Protein AF-A0A1F2EYS5-F1 (afdb_monomer)

Mean predicted aligned error: 16.27 Å

Nearest PDB structures (foldseek):
  3k1y-assembly1_A  TM=9.348E-01  e=1.277E-13  Corynebacterium diphtheriae
  4c76-assembly2_B  TM=8.132E-01  e=3.986E-09  Pseudomonas putida KT2440
  6dqo-assembly1_A-2  TM=7.665E-01  e=2.037E-07  Escherichia coli K-12
  4pty-assembly1_D  TM=7.659E-01  e=3.730E-07  Escherichia coli K-12
  3gfr-assembly2_B  TM=8.521E-01  e=3.501E-06  Bacillus subtilis

Secondary structure (DSSP, 8-state):
-----GGGGHHHHHHHHHTTTPPPHHHHHHHHHHHT-SSEEEEEEEETTE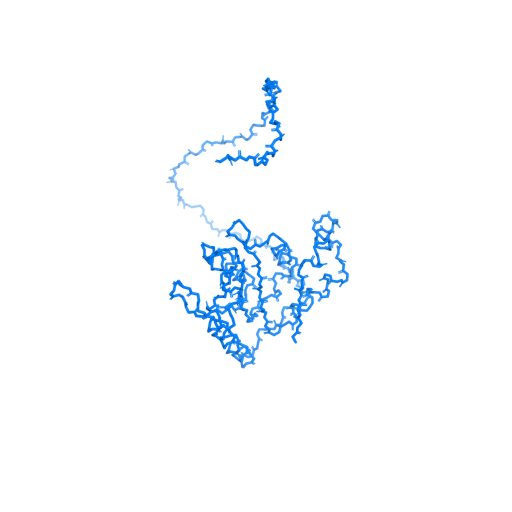E-HHHHHHHTTS-TTTTTT-EEEEEEEESSGGGTTHIIIIIHHHHHHTT-EE-S--EEEEGGGSS-SS---TTSS--HHHHHHHHHHHHHHHHHHHHHT-PPPP--TT---------------------------PPP------PPPP-PPP-----------------

Sequence (219 aa):
MTVIEVRDLARDLADAFTVGGLSSKSLDEARRTVAAADAVIAVSPVFKASYSGLFKMFVDSLDDDALRSVPTVLGATAGTARHSLAVDHAMRPLFSYMGAMVAPTGVFAATDDCGAATFTGGDGVAPLASRVSRAAGELADLMVAHRVGGGWPPARPGGRAPASRSRRARPSAICSRSTWSSGIQAPAITPGFVSPGAAAVPRRRRQAQPHAVRARTSP

Foldseek 3Di:
DDDDDLVVCQVQLVCCVPVPRDHDPSLVVVLVCLLPDLAEEQEAEDDPLAGDPSSVSSLVNHDLQSQALHQYAYEYEYQDCPSVCNRVPHVVVSSVSSNHPYFPQHQYYHVQLPPPPWQDDPPPDPRSVVSVVVSVVSSVVSSVVCVVVPHDPRPDPDDDDPPPPPPPDDDDDDDDDDDDDDDDDDDDDDPDDDDDDDDDDDDDDDDDDDDDDDDDDDD

pLDDT: mean 73.27, std 25.02, range [28.23, 97.81]

Structure (mmCIF, N/CA/C/O backbone):
data_AF-A0A1F2EYS5-F1
#
_entry.id   AF-A0A1F2EYS5-F1
#
loop_
_atom_site.group_PDB
_atom_site.id
_atom_site.type_symbol
_atom_site.label_atom_id
_atom_site.label_alt_id
_atom_site.label_comp_id
_atom_site.label_asym_id
_atom_site.label_entity_id
_atom_site.label_seq_id
_atom_site.pdbx_PDB_ins_code
_atom_site.Cartn_x
_atom_site.Cartn_y
_atom_site.Cartn_z
_atom_site.occupancy
_atom_site.B_iso_or_equiv
_atom_site.auth_seq_id
_atom_site.auth_comp_id
_atom_site.auth_asym_id
_atom_site.auth_atom_id
_atom_site.pdbx_PDB_model_num
ATOM 1 N N . MET A 1 1 ? -16.350 -1.578 -1.145 1.00 79.94 1 MET A N 1
ATOM 2 C CA . MET A 1 1 ? -14.928 -1.318 -1.445 1.00 79.94 1 MET A CA 1
ATOM 3 C C . MET A 1 1 ? -14.774 0.181 -1.588 1.00 79.94 1 MET A C 1
ATOM 5 O O . MET A 1 1 ? -15.477 0.757 -2.407 1.00 79.94 1 MET A O 1
ATOM 9 N N . THR A 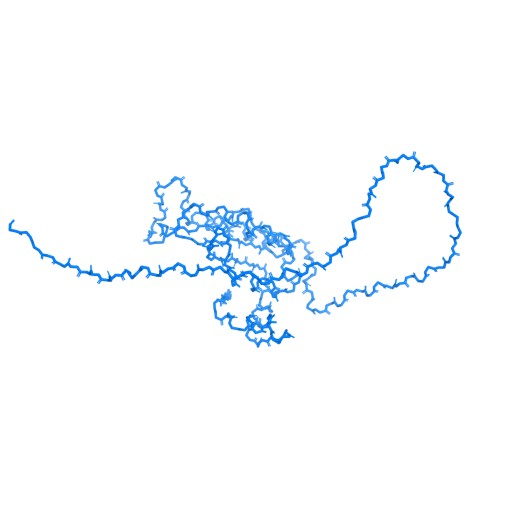1 2 ? -13.928 0.794 -0.766 1.00 94.06 2 THR A N 1
ATOM 10 C CA . THR A 1 2 ? -13.666 2.239 -0.796 1.00 94.06 2 THR A CA 1
ATOM 11 C C . THR A 1 2 ? -12.261 2.452 -1.336 1.00 94.06 2 THR A C 1
ATOM 13 O O . THR A 1 2 ? 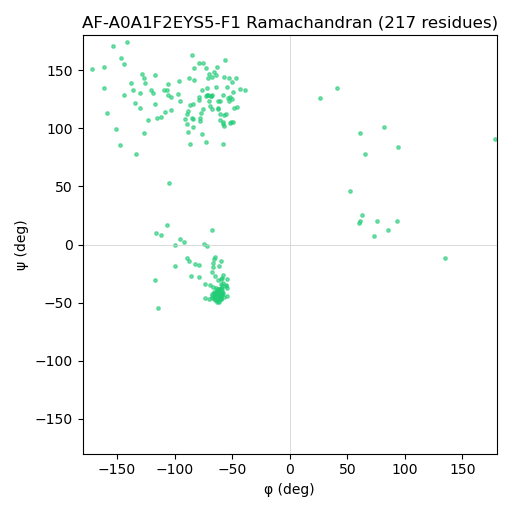-11.339 1.761 -0.908 1.00 94.06 2 THR A O 1
ATOM 16 N N . VAL A 1 3 ? -12.101 3.369 -2.288 1.00 96.06 3 VAL A N 1
ATOM 17 C CA . VAL A 1 3 ? -10.799 3.716 -2.871 1.00 96.06 3 VAL A CA 1
ATOM 18 C C . VAL A 1 3 ? -10.382 5.075 -2.328 1.00 96.06 3 VAL A C 1
ATOM 20 O O . VAL A 1 3 ? -11.164 6.022 -2.373 1.00 96.06 3 VAL A O 1
ATOM 23 N N . ILE A 1 4 ? -9.160 5.154 -1.803 1.00 96.62 4 ILE A N 1
ATOM 24 C CA . ILE A 1 4 ? -8.566 6.393 -1.300 1.00 96.62 4 ILE A CA 1
ATOM 25 C C . ILE A 1 4 ? -7.423 6.769 -2.235 1.00 96.62 4 ILE A C 1
ATOM 27 O O . ILE A 1 4 ? -6.376 6.121 -2.252 1.00 96.62 4 ILE A O 1
ATOM 31 N N . GLU A 1 5 ? -7.624 7.835 -3.002 1.00 96.56 5 GLU A N 1
ATOM 32 C CA . GLU A 1 5 ? -6.594 8.398 -3.866 1.00 96.56 5 GLU A CA 1
ATOM 33 C C . GLU A 1 5 ? -5.704 9.343 -3.058 1.00 96.56 5 GLU A C 1
ATOM 35 O O . GLU A 1 5 ? -6.047 10.495 -2.796 1.00 96.56 5 GLU A O 1
ATOM 40 N N . VAL A 1 6 ? -4.522 8.867 -2.661 1.00 96.12 6 VAL A N 1
ATOM 41 C CA . VAL A 1 6 ? -3.608 9.636 -1.794 1.00 96.12 6 VAL A CA 1
ATOM 42 C C . VAL A 1 6 ? -3.199 10.974 -2.427 1.00 96.12 6 VAL A C 1
ATOM 44 O O . VAL A 1 6 ? -2.954 11.954 -1.724 1.00 96.12 6 VAL A O 1
ATOM 47 N N . ARG A 1 7 ? -3.171 11.046 -3.764 1.00 95.44 7 ARG A N 1
ATOM 48 C CA . ARG A 1 7 ? -2.890 12.283 -4.511 1.00 95.44 7 ARG A CA 1
ATOM 49 C C . ARG A 1 7 ? -3.869 13.414 -4.176 1.00 95.44 7 ARG A C 1
ATOM 51 O O . ARG A 1 7 ? -3.454 14.569 -4.144 1.00 95.44 7 ARG A O 1
ATOM 58 N N . ASP A 1 8 ? -5.125 13.081 -3.888 1.00 96.31 8 ASP A N 1
ATOM 59 C CA . ASP A 1 8 ? -6.171 14.062 -3.603 1.00 96.31 8 ASP A CA 1
ATOM 60 C C . ASP A 1 8 ? -6.046 14.596 -2.161 1.00 96.31 8 ASP A C 1
ATOM 62 O O . ASP A 1 8 ? -6.527 15.683 -1.855 1.00 96.31 8 ASP A O 1
ATOM 66 N N . LEU A 1 9 ? -5.308 13.884 -1.297 1.00 95.88 9 LEU A N 1
ATOM 67 C CA . LEU A 1 9 ? -4.981 14.271 0.081 1.00 95.88 9 LEU A CA 1
ATOM 68 C C . LEU A 1 9 ? -3.615 14.967 0.209 1.00 95.88 9 LEU A C 1
ATOM 70 O O . LEU A 1 9 ? -3.165 15.241 1.319 1.00 95.88 9 LEU A O 1
ATOM 74 N N . ALA A 1 10 ? -2.914 15.245 -0.896 1.00 95.44 10 ALA A N 1
ATOM 75 C CA . ALA A 1 10 ? -1.519 15.695 -0.853 1.00 95.44 10 ALA A CA 1
ATOM 76 C C . ALA A 1 10 ? -1.310 16.990 -0.057 1.00 95.44 10 ALA A C 1
ATOM 78 O O . ALA A 1 10 ? -0.348 17.099 0.705 1.00 95.44 10 ALA A O 1
ATOM 79 N N . ARG A 1 11 ? -2.215 17.960 -0.224 1.00 93.31 11 ARG A N 1
ATOM 80 C CA . ARG A 1 11 ? -2.162 19.226 0.511 1.00 93.31 11 ARG A CA 1
ATOM 81 C C . ARG A 1 11 ? -2.482 19.028 1.988 1.00 93.31 11 ARG A C 1
ATOM 83 O O . ARG A 1 11 ? -1.718 19.484 2.825 1.00 93.31 11 ARG A O 1
ATOM 90 N N . ASP A 1 12 ? -3.548 18.292 2.280 1.00 93.75 12 ASP A N 1
ATOM 91 C CA . ASP A 1 12 ? -3.973 17.994 3.648 1.00 93.75 12 ASP A CA 1
ATOM 92 C C . ASP A 1 12 ? -2.871 17.289 4.446 1.00 93.75 12 ASP A C 1
ATOM 94 O O . ASP A 1 12 ? -2.617 17.618 5.601 1.00 93.75 12 ASP A O 1
ATOM 98 N N . LEU A 1 13 ? -2.174 16.343 3.812 1.00 94.69 13 LEU A N 1
ATOM 99 C CA . LEU A 1 13 ? -1.028 15.668 4.406 1.00 94.69 13 LEU A CA 1
ATOM 100 C C . LEU A 1 13 ? 0.134 16.640 4.639 1.00 94.69 13 LEU A C 1
ATOM 102 O O . LEU A 1 13 ? 0.715 16.644 5.719 1.00 94.69 13 LEU A O 1
ATOM 106 N N . ALA A 1 14 ? 0.468 17.487 3.661 1.00 93.50 14 ALA A N 1
ATOM 107 C CA . ALA A 1 14 ? 1.528 18.477 3.836 1.00 93.50 14 ALA A CA 1
ATOM 108 C C . ALA A 1 14 ? 1.223 19.427 5.007 1.00 93.50 14 ALA A C 1
ATOM 110 O O . ALA A 1 14 ? 2.101 19.683 5.834 1.00 93.50 14 ALA A O 1
ATOM 111 N N . ASP A 1 15 ? -0.023 19.888 5.117 1.00 91.56 15 ASP A N 1
ATOM 112 C CA . ASP A 1 15 ? -0.475 20.749 6.208 1.00 91.56 15 ASP A CA 1
ATOM 113 C C . ASP A 1 15 ? -0.396 20.010 7.557 1.00 91.56 15 ASP A C 1
ATOM 115 O O . ASP A 1 15 ? 0.155 20.551 8.518 1.00 91.56 15 ASP A O 1
ATOM 119 N N . ALA A 1 16 ? -0.813 18.739 7.619 1.00 91.75 16 ALA A N 1
ATOM 120 C CA . ALA A 1 16 ? -0.729 17.925 8.833 1.00 91.75 16 ALA A CA 1
ATOM 121 C C . ALA A 1 16 ? 0.711 17.776 9.367 1.00 91.75 16 ALA A C 1
ATOM 123 O O . ALA A 1 16 ? 0.921 17.816 10.578 1.00 91.75 16 ALA A O 1
ATOM 124 N N . PHE A 1 17 ? 1.718 17.655 8.494 1.00 90.50 17 PHE A N 1
ATOM 125 C CA . PHE A 1 17 ? 3.123 17.503 8.907 1.00 90.50 17 PHE A CA 1
ATOM 126 C C . PHE A 1 17 ? 3.874 18.824 9.134 1.00 90.50 17 PHE A C 1
ATOM 128 O O . PHE A 1 17 ? 4.956 18.809 9.721 1.00 90.50 17 PHE A O 1
ATOM 135 N N . THR A 1 18 ? 3.342 19.964 8.686 1.00 90.00 18 THR A N 1
ATOM 136 C CA . THR A 1 18 ? 4.054 21.258 8.742 1.00 90.00 18 THR A CA 1
ATOM 137 C C . THR A 1 18 ? 3.374 22.297 9.629 1.00 90.00 18 THR A C 1
ATOM 139 O O . THR A 1 18 ? 4.059 23.099 10.263 1.00 90.00 18 THR A O 1
ATOM 142 N N . VAL A 1 19 ? 2.045 22.266 9.742 1.00 82.88 19 VAL A N 1
ATOM 143 C CA . VAL A 1 19 ? 1.233 23.251 10.471 1.00 82.88 19 VAL A CA 1
ATOM 144 C C . VAL A 1 19 ? 0.758 22.660 11.803 1.00 82.88 19 VAL A C 1
ATOM 146 O O . VAL A 1 19 ? -0.429 22.619 12.118 1.00 82.88 19 VAL A O 1
ATOM 149 N N . GLY A 1 20 ? 1.704 22.148 12.595 1.00 72.12 20 GLY A N 1
ATOM 150 C CA . GLY A 1 20 ? 1.452 21.735 13.981 1.00 72.12 20 GLY A CA 1
ATOM 151 C C . GLY A 1 20 ? 0.441 20.596 14.171 1.00 72.12 20 GLY A C 1
ATOM 152 O O . GLY A 1 20 ? -0.162 20.517 15.239 1.00 72.12 20 GLY A O 1
ATOM 153 N N . GLY A 1 21 ? 0.239 19.724 13.176 1.00 68.75 21 GLY A N 1
ATOM 154 C CA . GLY A 1 21 ? -0.634 18.552 13.314 1.00 68.75 21 GLY A CA 1
ATOM 155 C C . GLY A 1 21 ? -2.118 18.800 13.043 1.00 68.75 21 GLY A C 1
ATOM 156 O O . GLY A 1 21 ? -2.936 17.939 13.366 1.00 68.75 21 GLY A O 1
ATOM 157 N N . LEU A 1 22 ? -2.498 19.949 12.473 1.00 75.50 22 LEU A N 1
ATOM 158 C CA . LEU A 1 22 ? -3.890 20.202 12.095 1.00 75.50 22 LEU A CA 1
ATOM 159 C C . LEU A 1 22 ? -4.301 19.270 10.948 1.00 75.50 22 LEU A C 1
ATOM 161 O O . LEU A 1 22 ? -3.751 19.337 9.853 1.00 75.50 22 LEU A O 1
ATOM 165 N N . SER A 1 23 ? -5.273 18.398 11.215 1.00 79.69 23 SER A N 1
ATOM 166 C CA . SER A 1 23 ? -5.806 17.458 10.229 1.00 79.69 23 SER A CA 1
ATOM 167 C C . SER A 1 23 ? -7.068 18.006 9.565 1.00 79.69 23 SER A C 1
ATOM 169 O O . SER A 1 23 ? -7.911 18.632 10.215 1.00 79.69 23 SER A O 1
ATOM 171 N N . SER A 1 24 ? -7.206 17.775 8.260 1.00 90.44 24 SER A N 1
ATOM 172 C CA . SER A 1 24 ? -8.437 18.070 7.531 1.00 90.44 24 SER A CA 1
ATOM 173 C C . SER A 1 24 ? -9.485 16.979 7.786 1.00 90.44 24 SER A C 1
ATOM 175 O O . SER A 1 24 ? -9.164 15.823 8.065 1.00 90.44 24 SER A O 1
ATOM 177 N N . LYS A 1 25 ? -10.771 17.314 7.609 1.00 93.38 25 LYS A N 1
ATOM 178 C CA . LYS A 1 25 ? -11.855 16.319 7.705 1.00 93.38 25 LYS A CA 1
ATOM 179 C C . LYS A 1 25 ? -11.693 15.177 6.694 1.00 93.38 25 LYS A C 1
ATOM 181 O O . LYS A 1 25 ? -12.041 14.044 7.006 1.00 93.38 25 LYS A O 1
ATOM 186 N N . SER A 1 26 ? -11.191 15.474 5.495 1.00 93.81 26 SER A N 1
ATOM 187 C CA . SER A 1 26 ? -10.915 14.492 4.437 1.00 93.81 26 SER A CA 1
ATOM 188 C C . SER A 1 26 ? -9.817 13.516 4.847 1.00 93.81 26 SER A C 1
ATOM 190 O O . SER A 1 26 ? -9.973 12.311 4.656 1.00 93.81 26 SER A O 1
ATOM 192 N N . LEU A 1 27 ? -8.737 14.012 5.456 1.00 94.50 27 LEU A N 1
ATOM 193 C CA . LEU A 1 27 ? -7.650 13.171 5.946 1.00 94.50 27 LEU A CA 1
ATOM 194 C C . LEU A 1 27 ? -8.098 12.295 7.123 1.00 94.50 27 LEU A C 1
ATOM 196 O O . LEU A 1 27 ? -7.810 11.099 7.142 1.00 94.50 27 LEU A O 1
ATOM 200 N N . ASP A 1 28 ? -8.856 12.852 8.066 1.00 94.50 28 ASP A N 1
ATOM 201 C CA . ASP A 1 28 ? -9.398 12.084 9.192 1.00 94.50 28 ASP A CA 1
ATOM 202 C C . ASP A 1 28 ? -10.385 11.002 8.738 1.00 94.50 28 ASP A C 1
ATOM 204 O O . ASP A 1 28 ? -10.394 9.896 9.281 1.00 94.50 28 ASP A O 1
ATOM 208 N N . GLU A 1 29 ? -11.200 11.274 7.718 1.00 95.44 29 GLU A N 1
ATOM 209 C CA . GLU A 1 29 ? -12.079 10.265 7.125 1.00 95.44 29 GLU A CA 1
ATOM 210 C C . GLU A 1 29 ? -11.291 9.141 6.451 1.00 95.44 29 GLU A C 1
ATOM 212 O O . GLU A 1 29 ? -11.600 7.964 6.647 1.00 95.44 29 GLU A O 1
ATOM 217 N N . ALA A 1 30 ? -10.233 9.484 5.714 1.00 96.06 30 ALA A N 1
ATOM 218 C CA . ALA A 1 30 ? -9.358 8.499 5.093 1.00 96.06 30 ALA A CA 1
ATOM 219 C C . ALA A 1 30 ? -8.680 7.603 6.144 1.00 96.06 30 ALA A C 1
ATOM 221 O O . ALA A 1 30 ? -8.708 6.379 6.017 1.00 96.06 30 ALA A O 1
ATOM 222 N N . ARG A 1 31 ? -8.144 8.188 7.224 1.00 95.06 31 ARG A N 1
ATOM 223 C CA . ARG A 1 31 ? -7.547 7.443 8.348 1.00 95.06 31 ARG A CA 1
ATOM 224 C C . ARG A 1 31 ? -8.551 6.509 9.014 1.00 95.06 31 ARG A C 1
ATOM 226 O O . ARG A 1 31 ? -8.249 5.336 9.21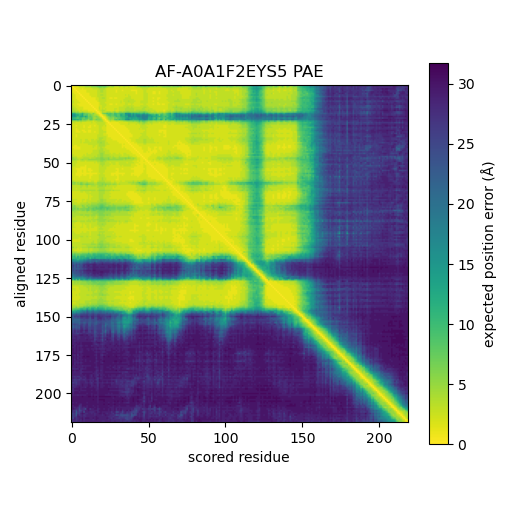6 1.00 95.06 31 ARG A O 1
ATOM 233 N N . ARG A 1 32 ? -9.761 7.000 9.309 1.00 93.94 32 ARG A N 1
ATOM 234 C CA . ARG A 1 32 ? -10.838 6.188 9.902 1.00 93.94 32 ARG A CA 1
ATOM 235 C C . ARG A 1 32 ? -11.269 5.047 8.990 1.00 93.94 32 ARG A C 1
ATOM 237 O O . ARG A 1 32 ? -11.478 3.940 9.472 1.00 93.94 32 ARG A O 1
ATOM 244 N N . THR A 1 33 ? -11.354 5.302 7.687 1.00 95.25 33 THR A N 1
ATOM 245 C CA . THR A 1 33 ? -11.676 4.276 6.689 1.00 95.25 33 THR A CA 1
ATOM 246 C C . THR A 1 33 ? -10.635 3.159 6.697 1.00 95.25 33 THR A C 1
ATOM 248 O O . THR A 1 33 ? -11.008 1.990 6.677 1.00 95.25 33 THR A O 1
ATOM 251 N N . VAL A 1 34 ? -9.343 3.502 6.769 1.00 95.12 34 VAL A N 1
ATOM 252 C CA . VAL A 1 34 ? -8.260 2.509 6.853 1.00 95.12 34 VAL A CA 1
ATOM 253 C C . VAL A 1 34 ? -8.298 1.755 8.184 1.00 95.12 34 VAL A C 1
ATOM 255 O O . VAL A 1 34 ? -8.232 0.531 8.181 1.00 95.12 34 VAL A O 1
ATOM 258 N N . ALA A 1 35 ? -8.466 2.454 9.307 1.00 91.75 35 ALA A N 1
ATOM 259 C CA . ALA A 1 35 ? -8.502 1.837 10.635 1.00 91.75 35 ALA A CA 1
ATOM 260 C C . ALA A 1 35 ? -9.706 0.896 10.844 1.00 91.75 35 ALA A C 1
ATOM 262 O O . ALA A 1 35 ? -9.639 -0.028 11.650 1.00 91.75 35 ALA A O 1
ATOM 263 N N . ALA A 1 36 ? -10.812 1.126 10.131 1.00 91.69 36 ALA A N 1
ATOM 264 C CA . ALA A 1 36 ? -12.005 0.281 10.168 1.00 91.69 36 ALA A CA 1
ATOM 265 C C . ALA A 1 36 ? -12.012 -0.823 9.092 1.00 91.69 36 ALA A C 1
ATOM 267 O O . ALA A 1 36 ? -13.004 -1.544 8.969 1.00 91.69 36 ALA A O 1
ATOM 268 N N . ALA A 1 37 ? -10.958 -0.943 8.282 1.00 93.62 37 ALA A N 1
ATOM 269 C CA . ALA A 1 37 ? -10.935 -1.879 7.168 1.00 93.62 37 ALA A CA 1
ATOM 270 C C . ALA A 1 37 ? -10.704 -3.327 7.634 1.00 93.62 37 ALA A C 1
ATOM 272 O O . ALA A 1 37 ? -9.758 -3.621 8.360 1.00 93.62 37 ALA A O 1
ATOM 273 N N . ASP A 1 38 ? -11.518 -4.258 7.125 1.00 92.19 38 ASP A N 1
ATOM 274 C CA . ASP A 1 38 ? -11.295 -5.704 7.295 1.00 92.19 38 ASP A CA 1
ATOM 275 C C . ASP A 1 38 ? -10.043 -6.201 6.546 1.00 92.19 38 ASP A C 1
ATOM 277 O O . ASP A 1 38 ? -9.506 -7.263 6.857 1.00 92.19 38 ASP A O 1
ATOM 281 N N . ALA A 1 39 ? -9.634 -5.471 5.506 1.00 95.12 39 ALA A N 1
ATOM 282 C CA . ALA A 1 39 ? -8.486 -5.759 4.660 1.00 95.12 39 ALA A CA 1
ATOM 283 C C . ALA A 1 39 ? -8.058 -4.508 3.888 1.00 95.12 39 ALA A C 1
ATOM 285 O O . ALA A 1 39 ? -8.888 -3.656 3.559 1.00 95.12 39 ALA A O 1
ATOM 286 N N . VAL A 1 40 ? -6.774 -4.429 3.540 1.00 96.94 40 VAL A N 1
ATOM 287 C CA . VAL A 1 40 ? -6.194 -3.296 2.811 1.00 96.94 40 VAL A CA 1
ATOM 288 C C . VAL A 1 40 ? -5.469 -3.769 1.555 1.00 96.94 40 VAL A C 1
ATOM 290 O O . VAL A 1 40 ? -4.746 -4.761 1.550 1.00 96.94 40 VAL A O 1
ATOM 293 N N . ILE A 1 41 ? -5.636 -3.027 0.463 1.00 97.31 41 ILE A N 1
ATOM 294 C CA . ILE A 1 41 ? -4.819 -3.174 -0.743 1.00 97.31 41 ILE A CA 1
ATOM 295 C C . ILE A 1 41 ? -4.040 -1.874 -0.895 1.00 97.31 41 ILE A C 1
ATOM 297 O O . ILE A 1 41 ? -4.620 -0.830 -1.187 1.00 97.31 41 ILE A O 1
ATOM 301 N N . ALA A 1 42 ? -2.733 -1.925 -0.662 1.00 97.31 42 ALA A N 1
ATOM 302 C CA . ALA A 1 42 ? -1.877 -0.751 -0.707 1.00 97.31 42 ALA A CA 1
ATOM 303 C C . ALA A 1 42 ? -1.084 -0.732 -2.012 1.00 97.31 42 ALA A C 1
ATOM 305 O O . ALA A 1 42 ? -0.249 -1.607 -2.246 1.00 97.31 42 ALA A O 1
ATOM 306 N N . VAL A 1 43 ? -1.332 0.275 -2.852 1.00 96.94 43 VAL A N 1
ATOM 307 C CA . VAL A 1 43 ? -0.679 0.417 -4.158 1.00 96.94 43 VAL A CA 1
ATOM 308 C C . VAL A 1 43 ? 0.078 1.736 -4.231 1.00 96.94 43 VAL A C 1
ATOM 310 O O . VAL A 1 43 ? -0.459 2.779 -3.864 1.00 96.94 43 VAL A O 1
ATOM 313 N N . SER A 1 44 ? 1.324 1.707 -4.707 1.00 96.94 44 SER A N 1
ATOM 314 C CA . SER A 1 44 ? 2.140 2.917 -4.864 1.00 96.94 44 SER A CA 1
ATOM 315 C C . SER A 1 44 ? 2.924 2.918 -6.177 1.00 96.94 44 SER A C 1
ATOM 317 O O . SER A 1 44 ? 3.490 1.887 -6.549 1.00 96.94 44 SER A O 1
ATOM 319 N N . PRO A 1 45 ? 3.021 4.055 -6.887 1.00 95.44 45 PRO A N 1
ATOM 320 C CA . PRO A 1 45 ? 3.989 4.179 -7.965 1.00 95.44 45 PRO A CA 1
ATOM 321 C C . PRO A 1 45 ? 5.416 4.163 -7.400 1.00 95.44 45 PRO A C 1
ATOM 323 O O . PRO A 1 45 ? 5.687 4.719 -6.330 1.00 95.44 45 PRO A O 1
ATOM 326 N N . VAL A 1 46 ? 6.340 3.551 -8.139 1.00 95.38 46 VAL A N 1
ATOM 327 C CA . VAL A 1 46 ? 7.749 3.460 -7.757 1.00 95.38 46 VAL A CA 1
ATOM 328 C C . VAL A 1 46 ? 8.522 4.673 -8.255 1.00 95.38 46 VAL A C 1
ATOM 330 O O . VAL A 1 46 ? 8.736 4.844 -9.458 1.00 95.38 46 VAL A O 1
ATOM 333 N N . PHE A 1 47 ? 9.028 5.474 -7.321 1.00 93.25 47 PHE A N 1
ATOM 334 C CA . PHE A 1 47 ? 9.938 6.583 -7.582 1.00 93.25 47 PHE A CA 1
ATOM 335 C C . PHE A 1 47 ? 11.271 6.344 -6.875 1.00 93.25 47 PHE A C 1
ATOM 337 O O . PHE A 1 47 ? 11.316 6.038 -5.689 1.00 93.25 47 PHE A O 1
ATOM 344 N N . LYS A 1 48 ? 12.380 6.485 -7.616 1.00 91.81 48 LYS A N 1
ATOM 345 C CA . LYS A 1 48 ? 13.748 6.273 -7.098 1.00 91.81 48 LYS A CA 1
ATOM 346 C C . LYS A 1 48 ? 13.918 4.912 -6.394 1.00 91.81 48 LYS A C 1
ATOM 348 O O . LYS A 1 48 ? 14.505 4.838 -5.323 1.00 91.81 48 LYS A O 1
ATOM 353 N N . ALA A 1 49 ? 13.410 3.850 -7.031 1.00 91.75 49 ALA A N 1
ATOM 354 C CA . ALA A 1 49 ? 13.455 2.463 -6.550 1.00 91.75 49 ALA A CA 1
ATOM 355 C C . ALA A 1 49 ? 12.735 2.204 -5.208 1.00 91.75 49 ALA A C 1
ATOM 357 O O . ALA A 1 49 ? 12.984 1.190 -4.563 1.00 91.75 49 ALA A O 1
ATOM 358 N N . SER A 1 50 ? 11.819 3.088 -4.805 1.00 95.06 50 SER A N 1
ATOM 359 C CA . SER A 1 50 ? 10.983 2.926 -3.614 1.00 95.06 50 SER A CA 1
ATOM 360 C C . SER A 1 50 ? 9.556 3.418 -3.872 1.00 95.06 50 SER A C 1
ATOM 362 O O . SER A 1 50 ? 9.261 3.960 -4.938 1.00 95.06 50 SER A O 1
ATOM 364 N N . TYR A 1 51 ? 8.661 3.226 -2.907 1.00 96.38 51 TYR A N 1
ATOM 365 C CA . TYR A 1 51 ? 7.323 3.817 -2.922 1.00 96.38 51 TYR A CA 1
ATOM 366 C C . TYR A 1 51 ? 7.386 5.349 -3.038 1.00 96.38 51 TYR A C 1
ATOM 368 O O . TYR A 1 51 ? 8.385 5.989 -2.697 1.00 96.38 51 TYR A O 1
ATOM 376 N N . SER A 1 52 ? 6.298 5.966 -3.498 1.00 97.25 52 SER A N 1
ATOM 377 C CA . SER A 1 52 ? 6.241 7.426 -3.575 1.00 97.25 52 SER A CA 1
ATOM 378 C C . SER A 1 52 ? 6.322 8.079 -2.188 1.00 97.25 52 SER A C 1
ATOM 380 O O . SER A 1 52 ? 5.799 7.562 -1.198 1.00 97.25 52 SER A O 1
ATOM 382 N N . GLY A 1 53 ? 6.955 9.255 -2.110 1.00 96.75 53 GLY A N 1
ATOM 383 C CA . GLY A 1 53 ? 7.037 10.016 -0.858 1.00 96.75 53 GLY A CA 1
ATOM 384 C C . GLY A 1 53 ? 5.659 10.394 -0.314 1.00 96.75 53 GLY A C 1
ATOM 385 O O . GLY A 1 53 ? 5.443 10.356 0.889 1.00 96.75 53 GLY A O 1
ATOM 386 N N . LEU A 1 54 ? 4.701 10.662 -1.206 1.00 96.88 54 LEU A N 1
ATOM 387 C CA . LEU A 1 54 ? 3.322 10.948 -0.826 1.00 96.88 54 LEU A CA 1
ATOM 388 C C . LEU A 1 54 ? 2.631 9.733 -0.188 1.00 96.88 54 LEU A C 1
ATOM 390 O O . LEU A 1 54 ? 1.952 9.875 0.825 1.00 96.88 54 LEU A O 1
ATOM 394 N N . PHE A 1 55 ? 2.846 8.536 -0.737 1.00 97.44 55 PHE A N 1
ATOM 395 C CA . PHE A 1 55 ? 2.354 7.299 -0.133 1.00 97.44 55 PHE A CA 1
ATOM 396 C C . PHE A 1 55 ? 2.934 7.095 1.269 1.00 97.44 55 PHE A C 1
ATOM 398 O O . PHE A 1 55 ? 2.190 6.827 2.207 1.00 97.44 55 PHE A O 1
ATOM 405 N N . LYS A 1 56 ? 4.250 7.284 1.434 1.00 96.50 56 LYS A N 1
ATOM 406 C CA . LYS A 1 56 ? 4.895 7.195 2.751 1.00 96.50 56 LYS A CA 1
ATOM 407 C C . LYS A 1 56 ? 4.329 8.211 3.732 1.00 96.50 56 LYS A C 1
ATOM 409 O O . LYS A 1 56 ? 4.047 7.852 4.862 1.00 96.50 56 LYS A O 1
ATOM 414 N N . MET A 1 57 ? 4.121 9.444 3.280 1.00 96.06 57 MET A N 1
ATOM 415 C CA . MET A 1 57 ? 3.559 10.513 4.097 1.00 96.06 57 MET A CA 1
ATOM 416 C C . MET A 1 57 ? 2.144 10.170 4.576 1.00 96.06 57 MET A C 1
ATOM 418 O O . MET A 1 57 ? 1.821 10.436 5.723 1.00 96.06 57 MET A O 1
ATOM 422 N N . PHE A 1 58 ? 1.318 9.522 3.745 1.00 96.81 58 PHE A N 1
ATOM 423 C CA . PHE A 1 58 ? 0.013 9.015 4.180 1.00 96.81 58 PHE A CA 1
ATOM 424 C C . PHE A 1 58 ? 0.131 7.907 5.225 1.00 96.81 58 PHE A C 1
ATOM 426 O O . PHE A 1 58 ? -0.542 7.978 6.252 1.00 96.81 58 PHE A O 1
ATOM 433 N N . VAL A 1 59 ? 1.000 6.923 4.982 1.00 96.06 59 VAL A N 1
ATOM 434 C CA . VAL A 1 59 ? 1.238 5.808 5.909 1.00 96.06 59 VAL A CA 1
ATOM 435 C C . VAL A 1 59 ? 1.757 6.308 7.261 1.00 96.06 59 VAL A C 1
ATOM 437 O O . VAL A 1 59 ? 1.249 5.888 8.291 1.00 96.06 59 VAL A O 1
ATOM 440 N N . ASP A 1 60 ? 2.676 7.273 7.265 1.00 94.44 60 ASP A N 1
ATOM 441 C CA . ASP A 1 60 ? 3.215 7.909 8.481 1.00 94.44 60 ASP A CA 1
ATOM 442 C C . ASP A 1 60 ? 2.183 8.733 9.247 1.00 94.44 60 ASP A C 1
ATOM 444 O O . ASP A 1 60 ? 2.411 9.137 10.383 1.00 94.44 60 ASP A O 1
ATOM 448 N N . SER A 1 61 ? 1.067 9.040 8.595 1.00 94.06 61 SER A N 1
ATOM 449 C CA . SER A 1 61 ? -0.028 9.798 9.173 1.00 94.06 61 SER A CA 1
ATOM 450 C C . SER A 1 61 ? -1.052 8.895 9.871 1.00 94.06 61 SER A C 1
ATOM 452 O O . SER A 1 61 ? -1.947 9.418 10.532 1.00 94.06 61 SER A O 1
ATOM 454 N N . LEU A 1 62 ? -0.972 7.574 9.674 1.00 94.44 62 LEU A N 1
ATOM 455 C CA . LEU A 1 62 ? -1.819 6.594 10.348 1.00 94.44 62 LEU A CA 1
ATOM 456 C C . LEU A 1 62 ? -1.361 6.412 11.800 1.00 94.44 62 LEU A C 1
ATOM 458 O O . LEU A 1 62 ? -0.196 6.630 12.125 1.00 94.44 62 LEU A O 1
ATOM 462 N N . ASP A 1 63 ? -2.274 5.970 12.662 1.00 90.38 63 ASP A N 1
ATOM 463 C CA . ASP A 1 63 ? -1.911 5.551 14.016 1.00 90.38 63 ASP A CA 1
ATOM 464 C C . ASP A 1 63 ? -1.017 4.295 13.968 1.00 90.38 63 ASP A C 1
ATOM 466 O O . ASP A 1 63 ? -1.208 3.430 13.110 1.00 90.38 63 ASP A O 1
ATOM 470 N N . ASP A 1 64 ? -0.099 4.146 14.929 1.00 85.12 64 ASP A N 1
ATOM 471 C CA . ASP A 1 64 ? 0.877 3.036 14.979 1.00 85.12 64 ASP A CA 1
ATOM 472 C C . ASP A 1 64 ? 0.233 1.637 14.931 1.00 85.12 64 ASP A C 1
ATOM 474 O O . ASP A 1 64 ? 0.832 0.680 14.439 1.00 85.12 64 ASP A O 1
ATOM 478 N N . ASP A 1 65 ? -0.996 1.511 15.438 1.00 88.06 65 ASP A N 1
ATOM 479 C CA . ASP A 1 65 ? -1.745 0.255 15.477 1.00 88.06 65 ASP A CA 1
ATOM 480 C C . ASP A 1 65 ? -2.788 0.128 14.352 1.00 88.06 65 ASP A C 1
ATOM 482 O O . ASP A 1 65 ? -3.456 -0.901 14.265 1.00 88.06 65 ASP A O 1
ATOM 486 N N . ALA A 1 66 ? -2.934 1.126 13.471 1.00 91.38 66 ALA A N 1
ATOM 487 C CA . ALA A 1 66 ? -4.019 1.190 12.484 1.00 91.38 66 ALA A CA 1
ATOM 488 C C . ALA A 1 66 ? -4.082 -0.021 11.538 1.00 91.38 66 ALA A C 1
ATOM 490 O O . ALA A 1 66 ? -5.147 -0.333 11.014 1.00 91.38 66 ALA A O 1
ATOM 491 N N . LEU A 1 67 ? -2.951 -0.696 11.314 1.00 93.56 67 LEU A N 1
ATOM 492 C CA . LEU A 1 67 ? -2.845 -1.862 10.434 1.00 93.56 67 LEU A CA 1
ATOM 493 C C . LEU A 1 67 ? -2.457 -3.146 11.172 1.00 93.56 67 LEU A C 1
ATOM 495 O O . LEU A 1 67 ? -2.183 -4.165 10.534 1.00 93.56 67 LEU A O 1
ATOM 499 N N . ARG A 1 68 ? -2.462 -3.136 12.510 1.00 93.94 68 ARG A N 1
ATOM 500 C CA . ARG A 1 68 ? -2.108 -4.311 13.305 1.00 93.94 68 ARG A CA 1
ATOM 501 C C . ARG A 1 68 ? -3.084 -5.451 13.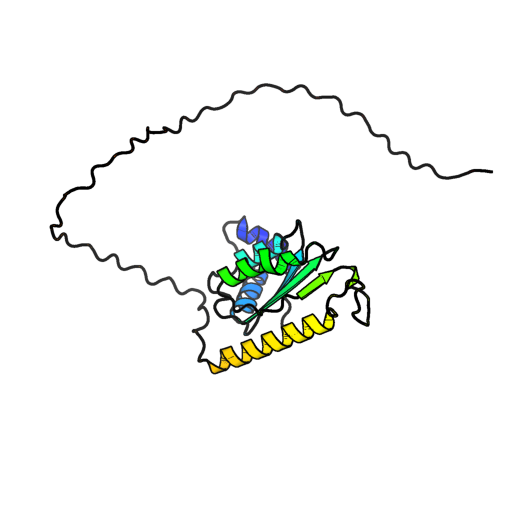024 1.00 93.94 68 ARG A C 1
ATOM 503 O O . ARG A 1 68 ? -4.288 -5.309 13.212 1.00 93.94 68 ARG A O 1
ATOM 510 N N . SER A 1 69 ? -2.543 -6.594 12.614 1.00 92.69 69 SER A N 1
ATOM 511 C CA . SER A 1 69 ? -3.301 -7.792 12.246 1.00 92.69 69 SER A CA 1
ATOM 512 C C . SER A 1 69 ? -4.271 -7.588 11.074 1.00 92.69 69 SER A C 1
ATOM 514 O O . SER A 1 69 ? -5.167 -8.401 10.888 1.00 92.69 69 SER A O 1
ATOM 516 N N . VAL A 1 70 ? -4.104 -6.544 10.253 1.00 95.06 70 VAL A N 1
ATOM 517 C CA . VAL A 1 70 ? -4.970 -6.311 9.087 1.00 95.06 70 VAL A CA 1
ATOM 518 C C . VAL A 1 70 ? -4.426 -7.078 7.871 1.00 95.06 70 VAL A C 1
ATOM 520 O O . VAL A 1 70 ? -3.284 -6.828 7.458 1.00 95.06 70 VAL A O 1
ATOM 523 N N . PRO A 1 71 ? -5.202 -8.006 7.270 1.00 96.88 71 PRO A N 1
ATOM 524 C CA . PRO A 1 71 ? -4.858 -8.644 6.001 1.00 96.88 71 PRO A CA 1
ATOM 525 C C . PRO A 1 71 ? -4.549 -7.608 4.920 1.00 96.88 71 PRO A C 1
ATOM 527 O O . PRO A 1 71 ? -5.370 -6.734 4.640 1.00 96.88 71 PRO A O 1
ATOM 530 N N . THR A 1 72 ? -3.361 -7.686 4.318 1.00 97.12 72 THR A N 1
ATOM 531 C CA . THR A 1 72 ? -2.888 -6.660 3.382 1.00 97.12 72 THR A CA 1
ATOM 532 C C . THR A 1 72 ? -2.250 -7.249 2.128 1.00 97.12 72 THR A C 1
ATOM 534 O O . THR A 1 72 ? -1.369 -8.100 2.213 1.00 97.12 72 THR A O 1
ATOM 537 N N . VAL A 1 73 ? -2.625 -6.736 0.955 1.00 97.81 73 VAL A N 1
ATOM 538 C CA . VAL A 1 73 ? -1.914 -6.974 -0.315 1.00 97.81 73 VAL A CA 1
ATOM 539 C C . VAL A 1 73 ? -1.136 -5.727 -0.710 1.00 97.81 73 VAL A C 1
ATOM 541 O O . VAL A 1 73 ? -1.641 -4.609 -0.607 1.00 97.81 73 VAL A O 1
ATOM 544 N N . LEU A 1 74 ? 0.090 -5.927 -1.195 1.00 97.81 74 LEU A N 1
ATOM 545 C CA . LEU A 1 74 ? 0.960 -4.854 -1.668 1.00 97.81 74 LEU A CA 1
ATOM 546 C C . LEU A 1 74 ? 1.048 -4.867 -3.191 1.00 97.81 74 LEU A C 1
ATOM 548 O O . LEU A 1 74 ? 1.280 -5.910 -3.809 1.00 97.81 74 LEU A O 1
ATOM 552 N N . GLY A 1 75 ? 0.889 -3.686 -3.776 1.00 96.50 75 GLY A N 1
ATOM 553 C CA . GLY A 1 75 ? 0.986 -3.449 -5.204 1.00 96.50 75 GLY A CA 1
ATOM 554 C C . GLY A 1 75 ? 1.936 -2.301 -5.529 1.00 96.50 75 GLY A C 1
ATOM 555 O O . GLY A 1 75 ? 2.003 -1.313 -4.800 1.00 96.50 75 GLY A O 1
ATOM 556 N N . ALA A 1 76 ? 2.634 -2.375 -6.656 1.00 96.00 76 ALA A N 1
ATOM 557 C CA . ALA A 1 76 ? 3.374 -1.230 -7.165 1.00 96.00 76 ALA A CA 1
ATOM 558 C C . ALA A 1 76 ? 3.358 -1.135 -8.690 1.00 96.00 76 ALA A C 1
ATOM 560 O O . ALA A 1 76 ? 3.182 -2.129 -9.395 1.00 96.00 76 ALA A O 1
ATOM 561 N N . THR A 1 77 ? 3.551 0.082 -9.195 1.00 93.75 77 THR A N 1
ATOM 562 C CA . THR A 1 77 ? 3.624 0.355 -10.635 1.00 93.75 77 THR A CA 1
ATOM 563 C C . THR A 1 77 ? 4.902 1.107 -10.984 1.00 93.75 77 THR A C 1
ATOM 565 O O . THR A 1 77 ? 5.363 1.950 -10.212 1.00 93.75 77 THR A O 1
ATOM 568 N N . ALA A 1 78 ? 5.513 0.820 -12.135 1.00 92.00 78 ALA A N 1
ATOM 569 C CA . ALA A 1 78 ? 6.675 1.577 -12.602 1.00 92.00 78 ALA A CA 1
ATOM 570 C C . ALA A 1 78 ? 6.828 1.560 -14.125 1.00 92.00 78 ALA A C 1
ATOM 572 O O . ALA A 1 78 ? 6.206 0.774 -14.828 1.00 92.00 78 ALA A O 1
ATOM 573 N N . GLY A 1 79 ? 7.753 2.388 -14.620 1.00 88.06 79 GLY A N 1
ATOM 574 C CA . GLY A 1 79 ? 8.086 2.444 -16.043 1.00 88.06 79 GLY A CA 1
ATOM 575 C C . GLY A 1 79 ? 8.650 1.139 -16.622 1.00 88.06 79 GLY A C 1
ATOM 576 O O . GLY A 1 79 ? 8.472 0.876 -17.801 1.00 88.06 79 GLY A O 1
ATOM 577 N N . THR A 1 80 ? 9.350 0.336 -15.812 1.00 86.94 80 THR A N 1
ATOM 578 C CA . THR A 1 80 ? 9.984 -0.928 -16.234 1.00 86.94 80 THR A CA 1
ATOM 579 C C . THR A 1 80 ? 9.974 -1.949 -15.095 1.00 86.94 80 THR A C 1
ATOM 581 O O . THR A 1 80 ? 9.923 -1.570 -13.921 1.00 86.94 80 THR A O 1
ATOM 584 N N . ALA A 1 81 ? 10.131 -3.235 -15.425 1.00 87.56 81 ALA A N 1
ATOM 585 C CA . ALA A 1 81 ? 10.214 -4.337 -14.461 1.00 87.56 81 ALA A CA 1
ATOM 586 C C . ALA A 1 81 ? 11.456 -4.310 -13.544 1.00 87.56 81 ALA A C 1
ATOM 588 O O . ALA A 1 81 ? 11.489 -5.008 -12.533 1.00 87.56 81 ALA A O 1
ATOM 589 N N . ARG A 1 82 ? 12.467 -3.475 -13.839 1.00 88.88 82 ARG A N 1
ATOM 590 C CA . ARG A 1 82 ? 13.736 -3.401 -13.082 1.00 88.88 82 ARG A CA 1
ATOM 591 C C . ARG A 1 82 ? 13.565 -2.992 -11.618 1.00 88.88 82 ARG A C 1
ATOM 593 O O . ARG A 1 82 ? 14.474 -3.197 -10.822 1.00 88.88 82 ARG A O 1
ATOM 600 N N . HIS A 1 83 ? 12.424 -2.401 -11.271 1.00 93.00 83 HIS A N 1
ATOM 601 C CA . HIS A 1 83 ? 12.113 -1.974 -9.908 1.00 93.00 83 HIS A CA 1
ATOM 602 C C . HIS A 1 83 ? 11.074 -2.862 -9.210 1.00 93.00 83 HIS A C 1
ATOM 604 O O . HIS A 1 83 ? 10.513 -2.448 -8.198 1.00 93.00 83 HIS A O 1
ATOM 610 N N . SER A 1 84 ? 10.811 -4.068 -9.723 1.00 91.19 84 SER A N 1
ATOM 611 C CA . SER A 1 84 ? 9.837 -5.005 -9.143 1.00 91.19 84 SER A CA 1
ATOM 612 C C . SER A 1 84 ? 10.106 -5.320 -7.669 1.00 91.19 84 SER A C 1
ATOM 614 O O . SER A 1 84 ? 9.178 -5.382 -6.865 1.00 91.19 84 SER A O 1
ATOM 616 N N . LEU A 1 85 ? 11.385 -5.397 -7.291 1.00 93.50 85 LEU A N 1
ATOM 617 C CA . LEU A 1 85 ? 11.832 -5.630 -5.918 1.00 93.50 85 LEU A CA 1
ATOM 618 C C . LEU A 1 85 ? 11.477 -4.507 -4.927 1.00 93.50 85 LEU A C 1
ATOM 620 O O . LEU A 1 85 ? 11.606 -4.709 -3.720 1.00 93.50 85 LEU A O 1
ATOM 624 N N . ALA A 1 86 ? 11.002 -3.343 -5.383 1.00 94.50 86 ALA A N 1
ATOM 625 C CA . ALA A 1 86 ? 10.537 -2.285 -4.483 1.00 94.50 86 ALA A CA 1
ATOM 626 C C . ALA A 1 86 ? 9.372 -2.755 -3.589 1.00 94.50 86 ALA A C 1
ATOM 628 O O . ALA A 1 86 ? 9.250 -2.304 -2.448 1.00 94.50 86 ALA A O 1
ATOM 629 N N . VAL A 1 87 ? 8.547 -3.695 -4.069 1.00 95.12 87 VAL A N 1
ATOM 630 C CA . VAL A 1 87 ? 7.450 -4.267 -3.273 1.00 95.12 87 VAL A CA 1
ATOM 631 C C . VAL A 1 87 ? 8.001 -4.999 -2.045 1.00 95.12 87 VAL A C 1
ATOM 633 O O . VAL A 1 87 ? 7.574 -4.730 -0.923 1.00 95.12 87 VAL A O 1
ATOM 636 N N . ASP A 1 88 ? 9.004 -5.857 -2.225 1.00 95.00 88 ASP A N 1
ATOM 637 C CA . ASP A 1 88 ? 9.530 -6.695 -1.142 1.00 95.00 88 ASP A CA 1
ATOM 638 C C . ASP A 1 88 ? 10.608 -6.013 -0.290 1.00 95.00 88 ASP A C 1
ATOM 640 O O . ASP A 1 88 ? 10.745 -6.343 0.886 1.00 95.00 88 ASP A O 1
ATOM 644 N N . HIS A 1 89 ? 11.355 -5.050 -0.838 1.00 95.69 89 HIS A N 1
ATOM 645 C CA . HIS A 1 89 ? 12.436 -4.376 -0.106 1.00 95.69 89 HIS A CA 1
ATOM 646 C C . HIS A 1 89 ? 12.070 -3.006 0.466 1.00 95.69 89 HIS A C 1
ATOM 648 O O . HIS A 1 89 ? 12.755 -2.548 1.377 1.00 95.69 89 HIS A O 1
ATOM 654 N N . ALA A 1 90 ? 11.009 -2.357 -0.020 1.00 96.31 90 ALA A N 1
ATOM 655 C CA . ALA A 1 90 ? 10.551 -1.083 0.533 1.00 96.31 90 ALA A CA 1
ATOM 656 C C . ALA A 1 90 ? 9.171 -1.209 1.186 1.00 96.31 90 ALA A C 1
ATOM 658 O O . ALA A 1 90 ? 9.015 -0.882 2.362 1.00 96.31 90 ALA A O 1
ATOM 659 N N . MET A 1 91 ? 8.167 -1.709 0.458 1.00 97.31 91 MET A N 1
ATOM 660 C CA . MET A 1 91 ? 6.794 -1.741 0.976 1.00 97.31 91 MET A CA 1
ATOM 661 C C . MET A 1 91 ? 6.600 -2.810 2.055 1.00 97.31 91 MET A C 1
ATOM 663 O O . MET A 1 91 ? 6.031 -2.514 3.103 1.00 97.31 91 MET A O 1
ATOM 667 N N . ARG A 1 92 ? 7.093 -4.036 1.848 1.00 97.06 92 ARG A N 1
ATOM 668 C CA . ARG A 1 92 ? 6.897 -5.125 2.815 1.00 97.06 92 ARG A CA 1
ATOM 669 C C . ARG A 1 92 ? 7.484 -4.813 4.199 1.00 97.06 92 ARG A C 1
ATOM 671 O O . ARG A 1 92 ? 6.736 -4.958 5.160 1.00 97.06 92 ARG A O 1
ATOM 678 N N . PRO A 1 93 ? 8.728 -4.311 4.351 1.00 96.50 93 PRO A N 1
ATOM 679 C CA . PRO A 1 93 ? 9.249 -3.934 5.666 1.00 96.50 93 PRO A CA 1
ATOM 680 C C . PRO A 1 93 ? 8.412 -2.856 6.365 1.00 96.50 93 PRO A C 1
ATOM 682 O O . PRO A 1 93 ? 8.198 -2.945 7.570 1.00 96.50 93 PRO A O 1
ATOM 685 N N . LEU A 1 94 ? 7.896 -1.875 5.614 1.00 96.25 94 LEU A N 1
ATOM 686 C CA . LEU A 1 94 ? 7.037 -0.814 6.147 1.00 96.25 94 LEU A CA 1
ATOM 687 C C . LEU A 1 94 ? 5.720 -1.370 6.711 1.00 96.25 94 LEU A C 1
ATOM 689 O O . LEU A 1 94 ? 5.333 -1.026 7.823 1.00 96.25 94 LEU A O 1
ATOM 693 N N . PHE A 1 95 ? 5.042 -2.251 5.975 1.00 96.44 95 PHE A N 1
ATOM 694 C CA . PHE A 1 95 ? 3.778 -2.839 6.434 1.00 96.44 95 PHE A CA 1
ATOM 695 C C . PHE A 1 95 ? 3.974 -3.881 7.534 1.00 96.44 95 PHE A C 1
ATOM 697 O O . PHE A 1 95 ? 3.171 -3.941 8.464 1.00 96.44 95 PHE A O 1
ATOM 704 N N . SER A 1 96 ? 5.071 -4.639 7.492 1.00 95.19 96 SER A N 1
ATOM 705 C CA . SER A 1 96 ? 5.459 -5.518 8.597 1.00 95.19 96 SER A CA 1
ATOM 706 C C . SER A 1 96 ? 5.736 -4.730 9.880 1.00 95.19 96 SER A C 1
ATOM 708 O O . SER A 1 96 ? 5.357 -5.184 10.956 1.00 95.19 96 SER A O 1
ATOM 710 N N . TYR A 1 97 ? 6.350 -3.543 9.786 1.00 94.81 97 TYR A N 1
ATOM 711 C CA . TYR A 1 97 ? 6.572 -2.666 10.942 1.00 94.81 97 TYR A CA 1
ATOM 712 C C . TYR A 1 97 ? 5.254 -2.225 11.598 1.00 94.81 97 TYR A C 1
ATOM 714 O O . TYR A 1 97 ? 5.142 -2.259 12.820 1.00 94.81 97 TYR A O 1
ATOM 722 N N . MET A 1 98 ? 4.232 -1.907 10.798 1.00 94.56 98 MET A N 1
ATOM 723 C CA . MET A 1 98 ? 2.885 -1.573 11.291 1.00 94.56 98 MET A CA 1
ATOM 724 C C . MET A 1 98 ? 2.085 -2.793 11.786 1.00 94.56 98 MET A C 1
ATOM 726 O O . MET A 1 98 ? 0.935 -2.665 12.199 1.00 94.56 98 MET A O 1
ATOM 730 N N . GLY A 1 99 ? 2.666 -3.996 11.732 1.00 93.88 99 GLY A N 1
ATOM 731 C CA . GLY A 1 99 ? 2.024 -5.227 12.185 1.00 93.88 99 GLY A CA 1
ATOM 732 C C . GLY A 1 99 ? 0.954 -5.774 11.238 1.00 93.88 99 GLY A C 1
ATOM 733 O O . GLY A 1 99 ? 0.119 -6.560 11.683 1.00 93.88 99 GLY A O 1
ATOM 734 N N . ALA A 1 100 ? 0.962 -5.383 9.962 1.00 95.88 100 ALA A N 1
ATOM 735 C CA . ALA A 1 100 ? 0.026 -5.900 8.968 1.00 95.88 100 ALA A CA 1
ATOM 736 C C . ALA A 1 100 ? 0.305 -7.370 8.616 1.00 95.88 100 ALA A C 1
ATOM 738 O O . ALA A 1 100 ? 1.457 -7.807 8.548 1.00 95.88 100 ALA A O 1
ATOM 739 N N . MET A 1 101 ? -0.751 -8.130 8.313 1.00 95.75 101 MET A N 1
ATOM 740 C CA . MET A 1 101 ? -0.632 -9.492 7.783 1.00 95.75 101 MET A CA 1
ATOM 741 C C . MET A 1 101 ? -0.501 -9.437 6.264 1.00 95.75 101 MET A C 1
ATOM 743 O O . MET A 1 101 ? -1.490 -9.484 5.532 1.00 95.75 101 MET A O 1
ATOM 747 N N . VAL A 1 102 ? 0.731 -9.277 5.789 1.00 96.75 102 VAL A N 1
ATOM 748 C CA . VAL A 1 102 ? 1.004 -9.087 4.362 1.00 96.75 102 VAL A CA 1
ATOM 749 C C . VAL A 1 102 ? 0.952 -10.417 3.607 1.00 96.75 102 VAL A C 1
ATOM 751 O O . VAL A 1 102 ? 1.679 -11.351 3.947 1.00 96.75 102 VAL A O 1
ATOM 754 N N . ALA A 1 103 ? 0.155 -10.477 2.538 1.00 96.12 103 ALA A N 1
ATOM 755 C CA . ALA A 1 103 ? 0.102 -11.622 1.637 1.00 96.12 103 ALA A CA 1
ATOM 756 C C . ALA A 1 103 ? 1.492 -11.934 1.032 1.00 96.12 103 ALA A C 1
ATOM 758 O O . ALA A 1 103 ? 2.276 -11.012 0.751 1.00 96.12 103 ALA A O 1
ATOM 759 N N . PRO A 1 104 ? 1.836 -13.217 0.818 1.00 94.75 104 PRO A N 1
ATOM 760 C CA . PRO A 1 104 ? 3.085 -13.593 0.163 1.00 94.75 104 PRO A CA 1
ATOM 761 C C . PRO A 1 104 ? 3.225 -12.976 -1.232 1.00 94.75 104 PRO A C 1
ATOM 763 O O . PRO A 1 104 ? 4.272 -12.407 -1.548 1.00 94.75 104 PRO A O 1
ATOM 766 N N . THR A 1 105 ? 2.169 -13.021 -2.045 1.00 95.00 105 THR A N 1
ATOM 767 C CA . THR A 1 105 ? 2.197 -12.524 -3.421 1.00 95.00 105 THR A CA 1
ATOM 768 C C . THR A 1 105 ? 2.096 -10.996 -3.468 1.00 95.00 105 THR A C 1
ATOM 770 O O . THR A 1 105 ? 1.033 -10.413 -3.256 1.00 95.00 105 THR A O 1
ATOM 773 N N . GLY A 1 106 ? 3.207 -10.340 -3.817 1.00 93.50 106 GLY A N 1
ATOM 774 C CA . GLY A 1 106 ? 3.236 -8.930 -4.213 1.00 93.50 106 GLY A CA 1
ATOM 775 C C . GLY A 1 106 ? 2.876 -8.745 -5.690 1.00 93.50 106 GLY A C 1
ATOM 776 O O . GLY A 1 106 ? 3.285 -9.534 -6.547 1.00 93.50 106 GLY A O 1
ATOM 777 N N . VAL A 1 107 ? 2.123 -7.691 -6.009 1.00 94.50 107 VAL A N 1
ATOM 778 C CA . VAL A 1 107 ? 1.715 -7.379 -7.386 1.00 94.50 107 VAL A CA 1
ATOM 779 C C . VAL A 1 107 ? 2.557 -6.227 -7.927 1.00 94.50 107 VAL A C 1
ATOM 781 O O . VAL A 1 107 ? 2.625 -5.158 -7.331 1.00 94.50 107 VAL A O 1
ATOM 784 N N . PHE A 1 108 ? 3.182 -6.416 -9.085 1.00 93.38 108 PHE A N 1
ATOM 785 C CA . PHE A 1 108 ? 3.928 -5.358 -9.758 1.00 93.38 108 PHE A CA 1
ATOM 786 C C . PHE A 1 108 ? 3.500 -5.258 -11.216 1.00 93.38 108 PHE A C 1
ATOM 788 O O . PHE A 1 108 ? 3.482 -6.276 -11.909 1.00 93.38 108 PHE A O 1
ATOM 795 N N . ALA A 1 109 ? 3.198 -4.041 -11.665 1.00 91.75 109 ALA A N 1
ATOM 796 C CA . ALA A 1 109 ? 2.870 -3.742 -13.054 1.00 91.75 109 ALA A CA 1
ATOM 797 C C . ALA A 1 109 ? 3.911 -2.791 -13.661 1.00 91.75 109 ALA A C 1
ATOM 799 O O . ALA A 1 109 ? 4.113 -1.673 -13.172 1.00 91.75 109 ALA A O 1
ATOM 800 N N . ALA A 1 110 ? 4.570 -3.233 -14.730 1.00 88.81 110 ALA A N 1
ATOM 801 C CA . ALA A 1 110 ? 5.371 -2.362 -15.581 1.00 88.81 110 ALA A CA 1
ATOM 802 C C . ALA A 1 110 ? 4.484 -1.690 -16.642 1.00 88.81 110 ALA A C 1
ATOM 804 O O . ALA A 1 110 ? 3.388 -2.164 -16.927 1.00 88.81 110 ALA A O 1
ATOM 805 N N . THR A 1 111 ? 4.958 -0.615 -17.278 1.00 83.25 111 THR A N 1
ATOM 806 C CA . THR A 1 111 ? 4.233 0.010 -18.400 1.00 83.25 111 THR A CA 1
ATOM 807 C C . THR A 1 111 ? 3.923 -0.983 -19.521 1.00 83.25 111 THR A C 1
ATOM 809 O O . THR A 1 111 ? 2.849 -0.904 -20.104 1.00 83.25 111 THR A O 1
ATOM 812 N N . ASP A 1 112 ? 4.810 -1.946 -19.778 1.00 76.38 112 ASP A N 1
ATOM 813 C CA . ASP A 1 112 ? 4.601 -2.979 -20.803 1.00 76.38 112 ASP A CA 1
ATOM 814 C C . ASP A 1 112 ? 3.447 -3.941 -20.454 1.00 76.38 112 ASP A C 1
ATOM 816 O O . ASP A 1 112 ? 2.867 -4.567 -21.339 1.00 76.38 112 ASP A O 1
ATOM 820 N N . ASP A 1 113 ? 3.055 -4.016 -19.176 1.00 73.06 113 ASP A N 1
ATOM 821 C CA . ASP A 1 113 ? 1.868 -4.752 -18.730 1.00 73.06 113 ASP A CA 1
ATOM 822 C C . ASP A 1 113 ? 0.570 -3.931 -18.915 1.00 73.06 113 ASP A C 1
ATOM 824 O O . ASP A 1 113 ? -0.533 -4.484 -18.884 1.00 73.06 113 ASP A O 1
ATOM 828 N N . CYS A 1 114 ? 0.672 -2.609 -19.108 1.00 62.12 114 CYS A N 1
ATOM 829 C CA . CYS A 1 114 ? -0.459 -1.694 -19.263 1.00 62.12 114 CYS A CA 1
ATOM 830 C C . CYS A 1 114 ? -0.886 -1.595 -20.738 1.00 62.12 114 CYS A C 1
ATOM 832 O O . CYS A 1 114 ? -0.345 -0.799 -21.499 1.00 62.12 114 CYS A O 1
ATOM 834 N N . GLY A 1 115 ? -1.901 -2.367 -21.140 1.00 52.91 115 GLY A N 1
ATOM 835 C CA . GLY A 1 115 ? -2.526 -2.259 -22.472 1.00 52.91 115 GLY A CA 1
ATOM 836 C C . GLY A 1 115 ? -2.769 -3.589 -23.186 1.00 52.91 115 GLY A C 1
ATOM 837 O O . GLY A 1 115 ? -3.514 -3.631 -24.163 1.00 52.91 115 GLY A O 1
ATOM 838 N N . ALA A 1 116 ? -2.208 -4.690 -22.689 1.00 53.16 116 ALA A N 1
ATOM 839 C CA . ALA A 1 116 ? -2.497 -6.017 -23.212 1.00 53.16 116 ALA A CA 1
ATOM 840 C C . ALA A 1 116 ? -3.783 -6.567 -22.565 1.00 53.16 116 ALA A C 1
ATOM 842 O O . ALA A 1 116 ? -3.788 -6.954 -21.399 1.00 53.16 116 ALA A O 1
ATOM 843 N N . ALA A 1 117 ? -4.883 -6.632 -23.326 1.00 43.41 117 ALA A N 1
ATOM 844 C CA . ALA A 1 117 ? -6.137 -7.276 -22.896 1.00 43.41 117 ALA A CA 1
ATOM 845 C C . ALA A 1 117 ? -5.961 -8.777 -22.559 1.00 43.41 117 ALA A C 1
ATOM 847 O O . ALA A 1 117 ? -6.797 -9.384 -21.895 1.00 43.41 117 ALA A O 1
ATOM 848 N N . THR A 1 118 ? -4.834 -9.357 -22.971 1.00 43.16 118 THR A N 1
ATOM 849 C CA . THR A 1 118 ? -4.309 -10.651 -22.543 1.00 43.16 118 THR A CA 1
ATOM 850 C C . THR A 1 118 ? -2.909 -10.430 -21.992 1.00 43.16 118 THR A C 1
ATOM 852 O O . THR A 1 118 ? -1.968 -10.159 -22.731 1.00 43.16 118 THR A O 1
ATOM 855 N N . PHE A 1 119 ? -2.786 -10.517 -20.674 1.00 52.84 119 PHE A N 1
ATOM 856 C CA . PHE A 1 119 ? -1.545 -10.411 -19.922 1.00 52.84 119 PHE A CA 1
ATOM 857 C C . PHE A 1 119 ? -0.515 -11.467 -20.359 1.00 52.84 119 PHE A C 1
ATOM 859 O O . PHE A 1 119 ? -0.426 -12.536 -19.770 1.00 52.84 119 PHE A O 1
ATOM 866 N N . THR A 1 120 ? 0.288 -11.194 -21.375 1.00 45.34 120 THR A N 1
ATOM 867 C CA . THR A 1 120 ? 1.453 -12.012 -21.734 1.00 45.34 120 THR A CA 1
ATOM 868 C C . THR A 1 120 ? 2.618 -11.068 -21.982 1.00 45.34 120 THR A C 1
ATOM 870 O O . THR A 1 120 ? 2.923 -10.736 -23.124 1.00 45.34 120 THR A O 1
ATOM 873 N N . GLY A 1 121 ? 3.220 -10.574 -20.897 1.00 45.09 121 GLY A N 1
ATOM 874 C CA . GLY A 1 121 ? 4.485 -9.844 -20.964 1.00 45.09 121 GLY A CA 1
ATOM 875 C C . GLY A 1 121 ? 5.592 -10.776 -21.462 1.00 45.09 121 GLY A C 1
ATOM 876 O O . GLY A 1 121 ? 5.678 -11.925 -21.023 1.00 45.09 121 GLY A O 1
ATOM 877 N N . GLY A 1 122 ? 6.421 -10.292 -22.388 1.00 46.75 122 GLY A N 1
ATOM 878 C CA . GLY A 1 122 ? 7.462 -11.040 -23.111 1.00 46.75 122 GLY A CA 1
ATOM 879 C C . GLY A 1 122 ? 8.649 -11.535 -22.273 1.00 46.75 122 GLY A C 1
ATOM 880 O O . GLY A 1 122 ? 9.637 -11.997 -22.838 1.00 46.75 122 GLY A O 1
ATOM 881 N N . ASP A 1 123 ? 8.546 -11.492 -20.943 1.00 54.25 123 ASP A N 1
ATOM 882 C CA . ASP A 1 123 ? 9.681 -11.613 -20.022 1.00 54.25 123 ASP A CA 1
ATOM 883 C C . ASP A 1 123 ? 9.658 -12.925 -19.209 1.00 54.25 123 ASP A C 1
ATOM 885 O O . ASP A 1 123 ? 10.427 -13.095 -18.264 1.00 54.25 123 ASP A O 1
ATOM 889 N N . GLY A 1 124 ? 8.752 -13.861 -19.523 1.00 50.03 124 GLY A N 1
ATOM 890 C CA . GLY A 1 124 ? 8.660 -15.168 -18.850 1.00 50.03 124 GLY A CA 1
ATOM 891 C C . GLY A 1 124 ? 8.091 -15.136 -17.421 1.00 50.03 124 GLY A C 1
ATOM 892 O O . GLY A 1 124 ? 8.070 -16.161 -16.741 1.00 50.03 124 GLY A O 1
ATOM 893 N N . VAL A 1 125 ? 7.600 -13.984 -16.956 1.00 55.34 125 VAL A N 1
ATOM 894 C CA . VAL A 1 125 ? 6.906 -13.833 -15.668 1.00 55.34 125 VAL A CA 1
ATOM 895 C C . VAL A 1 125 ? 5.414 -14.115 -15.852 1.00 55.34 125 VAL A C 1
ATOM 897 O O . VAL A 1 125 ? 4.832 -13.759 -16.874 1.00 55.34 125 VAL A O 1
ATOM 900 N N . ALA A 1 126 ? 4.778 -14.746 -14.856 1.00 61.44 126 ALA A N 1
ATOM 901 C CA . ALA A 1 126 ? 3.349 -15.048 -14.908 1.00 61.44 126 ALA A CA 1
ATOM 902 C C . ALA A 1 126 ? 2.518 -13.800 -15.292 1.00 61.44 126 ALA A C 1
ATOM 904 O O . ALA A 1 126 ? 2.785 -12.712 -14.762 1.00 61.44 126 ALA A O 1
ATOM 905 N N . PRO A 1 127 ? 1.486 -13.962 -16.143 1.00 75.50 127 PRO A N 1
ATOM 906 C CA . PRO A 1 127 ? 0.522 -12.917 -16.479 1.00 75.50 127 PRO A CA 1
ATOM 907 C C . PRO A 1 127 ? 0.151 -12.061 -15.262 1.00 75.50 127 PRO A C 1
ATOM 909 O O . PRO A 1 127 ? -0.132 -12.607 -14.191 1.00 75.50 127 PRO A O 1
ATOM 912 N N . LEU A 1 128 ? 0.149 -10.728 -15.386 1.00 82.88 128 LEU A N 1
ATOM 913 C CA . LEU A 1 128 ? -0.237 -9.844 -14.276 1.00 82.88 128 LEU A CA 1
ATOM 914 C C . LEU A 1 128 ? -1.637 -10.205 -13.731 1.00 82.88 128 LEU A C 1
ATOM 916 O O . LEU A 1 128 ? -1.783 -10.282 -12.515 1.00 82.88 128 LEU A O 1
ATOM 920 N N . ALA A 1 129 ? -2.608 -10.588 -14.576 1.00 83.94 129 ALA A N 1
ATOM 921 C CA . ALA A 1 129 ? -3.891 -11.154 -14.116 1.00 83.94 129 ALA A CA 1
ATOM 922 C C . ALA A 1 129 ? -3.744 -12.361 -13.185 1.00 83.94 129 ALA A C 1
ATOM 924 O O . ALA A 1 129 ? -4.440 -12.440 -12.175 1.00 83.94 129 ALA A O 1
ATOM 925 N N . SER A 1 130 ? -2.862 -13.309 -13.505 1.00 88.00 130 SER A N 1
ATOM 926 C CA . SER A 1 130 ? -2.662 -14.503 -12.679 1.00 88.00 130 SE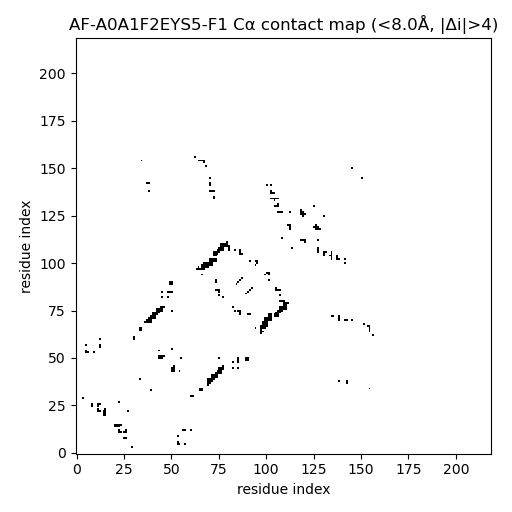R A CA 1
ATOM 927 C C . SER A 1 130 ? -2.057 -14.140 -11.324 1.00 88.00 130 SER A C 1
ATOM 929 O O . SER A 1 130 ? -2.441 -14.715 -10.308 1.00 88.00 130 SER A O 1
ATOM 931 N N . ARG A 1 131 ? -1.149 -13.154 -11.289 1.00 89.88 131 ARG A N 1
ATOM 932 C CA . ARG A 1 131 ? -0.583 -12.622 -10.038 1.00 89.88 131 ARG A CA 1
ATOM 933 C C . ARG A 1 131 ? -1.633 -11.887 -9.208 1.00 89.88 131 ARG A C 1
ATOM 935 O O . ARG A 1 131 ? -1.725 -12.138 -8.014 1.00 89.88 131 ARG A O 1
ATOM 942 N N . VAL A 1 132 ? -2.457 -11.053 -9.842 1.00 92.25 132 VAL A N 1
ATOM 943 C CA . VAL A 1 132 ? -3.585 -10.367 -9.189 1.00 92.25 132 VAL A CA 1
ATOM 944 C C . VAL A 1 132 ? -4.582 -11.379 -8.627 1.00 92.25 132 VAL A C 1
ATOM 946 O O . VAL A 1 132 ? -4.978 -11.261 -7.474 1.00 92.25 132 VAL A O 1
ATOM 949 N N . SER A 1 133 ? -4.936 -12.409 -9.398 1.00 93.94 133 SER A N 1
ATOM 950 C CA . SER A 1 133 ? -5.873 -13.455 -8.967 1.00 93.94 133 SER A CA 1
ATOM 951 C C . SER A 1 133 ? -5.324 -14.256 -7.788 1.00 93.94 133 SER A C 1
ATOM 953 O O . SER A 1 133 ? -6.050 -14.523 -6.835 1.00 93.94 133 SER A O 1
ATOM 955 N N . ARG A 1 134 ? -4.026 -14.591 -7.812 1.00 95.12 134 ARG A N 1
ATOM 956 C CA . ARG A 1 134 ? -3.351 -15.255 -6.691 1.00 95.12 134 ARG A CA 1
ATOM 957 C C . ARG A 1 134 ? -3.341 -14.377 -5.439 1.00 95.12 134 ARG A C 1
ATOM 959 O O . ARG A 1 134 ? -3.754 -14.846 -4.388 1.00 95.12 134 ARG A O 1
ATOM 966 N N . ALA A 1 135 ? -2.931 -13.114 -5.560 1.00 95.75 135 ALA A N 1
ATOM 967 C CA . ALA A 1 135 ? -2.911 -12.178 -4.437 1.00 95.75 135 ALA A CA 1
ATOM 968 C C . ALA A 1 135 ? -4.316 -11.947 -3.852 1.00 95.75 135 ALA A C 1
ATOM 970 O O . ALA A 1 135 ? -4.474 -11.867 -2.638 1.00 95.75 135 ALA A O 1
ATOM 971 N N . ALA A 1 136 ? -5.344 -11.885 -4.703 1.00 95.00 136 ALA A N 1
ATOM 972 C CA . ALA A 1 136 ? -6.732 -11.775 -4.268 1.00 95.00 136 ALA A CA 1
ATOM 973 C C . ALA A 1 136 ? -7.209 -13.029 -3.515 1.00 95.00 136 ALA A C 1
ATOM 975 O O . ALA A 1 136 ? -7.878 -12.895 -2.493 1.00 95.00 136 ALA A O 1
ATOM 976 N N . GLY A 1 137 ? -6.841 -14.227 -3.985 1.00 96.81 137 GLY A N 1
ATOM 977 C CA . GLY A 1 137 ? -7.123 -15.486 -3.287 1.00 96.81 137 GLY A CA 1
ATOM 978 C C . GLY A 1 137 ? -6.453 -15.549 -1.914 1.00 96.81 137 GLY A C 1
ATOM 979 O O . GLY A 1 137 ? -7.127 -15.763 -0.914 1.00 96.81 137 GLY A O 1
ATOM 980 N N . GLU A 1 138 ? -5.155 -15.242 -1.848 1.00 96.81 138 GLU A N 1
ATOM 981 C CA . GLU A 1 138 ? -4.404 -15.189 -0.584 1.00 96.81 138 GLU A CA 1
ATOM 982 C C . GLU A 1 138 ? -4.998 -14.167 0.398 1.00 96.81 138 GLU A C 1
ATOM 984 O O . GLU A 1 138 ? -5.089 -14.434 1.595 1.00 96.81 138 GLU A O 1
ATOM 989 N N . LEU A 1 139 ? -5.441 -13.003 -0.090 1.00 96.25 139 LEU A N 1
ATOM 990 C CA . LEU A 1 139 ? -6.110 -12.009 0.748 1.00 96.25 139 LEU A CA 1
ATOM 991 C C . LEU A 1 139 ? -7.441 -12.527 1.294 1.00 96.25 139 LEU A C 1
ATOM 993 O O . LEU A 1 139 ? -7.725 -12.343 2.476 1.00 96.25 139 LEU A O 1
ATOM 997 N N . ALA A 1 140 ? -8.248 -13.172 0.449 1.00 95.69 140 ALA A N 1
ATOM 998 C CA . ALA A 1 140 ? -9.516 -13.756 0.865 1.00 95.69 140 ALA A CA 1
ATOM 999 C C . ALA A 1 140 ? -9.305 -14.836 1.939 1.00 95.69 140 ALA A C 1
ATOM 1001 O O . ALA A 1 140 ? -10.004 -14.825 2.954 1.00 95.69 140 ALA A O 1
ATOM 1002 N N . ASP A 1 141 ? -8.297 -15.693 1.771 1.00 95.12 141 ASP A N 1
ATOM 1003 C CA . ASP A 1 141 ? -7.931 -16.716 2.753 1.00 95.12 141 ASP A CA 1
ATOM 1004 C C . ASP A 1 141 ? -7.512 -16.088 4.091 1.00 95.12 141 ASP A C 1
ATOM 1006 O O . ASP A 1 141 ? -7.983 -16.506 5.152 1.00 95.12 141 ASP A O 1
ATOM 1010 N N . LEU A 1 142 ? -6.695 -15.027 4.058 1.00 93.88 142 LEU A N 1
ATOM 1011 C CA . LEU A 1 142 ? -6.302 -14.282 5.259 1.00 93.88 142 LEU A CA 1
ATOM 1012 C C . LEU A 1 142 ? -7.500 -13.618 5.952 1.00 93.88 142 LEU A C 1
ATOM 1014 O O . LEU A 1 142 ? -7.586 -13.646 7.179 1.00 93.88 142 LEU A O 1
ATOM 1018 N N . MET A 1 143 ? -8.442 -13.048 5.196 1.00 92.75 143 MET A N 1
ATOM 1019 C CA . MET A 1 143 ? -9.659 -12.446 5.753 1.00 92.75 143 MET A CA 1
ATOM 1020 C C . MET A 1 143 ? -10.551 -13.486 6.440 1.00 92.75 143 MET A C 1
ATOM 1022 O O . MET A 1 143 ? -11.078 -13.227 7.525 1.00 92.75 143 MET A O 1
ATOM 1026 N N . VAL A 1 144 ? -10.717 -14.666 5.833 1.00 92.56 144 VAL A N 1
ATOM 1027 C CA . VAL A 1 144 ? -11.487 -15.770 6.423 1.00 92.56 144 VAL A CA 1
ATOM 1028 C C . VAL A 1 144 ? -10.798 -16.277 7.689 1.00 92.56 144 VAL A C 1
ATOM 1030 O O . VAL A 1 144 ? -11.442 -16.374 8.734 1.00 92.56 144 VAL A O 1
ATOM 1033 N N . ALA A 1 145 ? -9.486 -16.520 7.637 1.00 88.00 145 ALA A N 1
ATOM 1034 C CA . ALA A 1 145 ? -8.713 -16.970 8.791 1.00 88.00 145 ALA A CA 1
ATOM 1035 C C . ALA A 1 145 ? -8.759 -15.961 9.954 1.00 88.00 145 ALA A C 1
ATOM 1037 O O . ALA A 1 145 ? -8.966 -16.349 11.105 1.00 88.00 145 ALA A O 1
ATOM 1038 N N . HIS A 1 146 ? -8.642 -14.662 9.657 1.00 83.12 146 HIS A N 1
ATOM 1039 C CA . HIS A 1 146 ? -8.691 -13.595 10.658 1.00 83.12 146 HIS A CA 1
ATOM 1040 C C . HIS A 1 146 ? -10.046 -13.518 11.375 1.00 83.12 146 HIS A C 1
ATOM 1042 O O . HIS A 1 146 ? -10.099 -13.331 12.590 1.00 83.12 146 HIS A O 1
ATOM 1048 N N . ARG A 1 147 ? -11.153 -13.710 10.644 1.00 75.06 147 ARG A N 1
ATOM 1049 C CA . ARG A 1 147 ? -12.506 -13.703 11.224 1.00 75.06 147 ARG A CA 1
ATOM 1050 C C . ARG A 1 147 ? -12.771 -14.910 12.126 1.00 75.06 147 ARG A C 1
ATOM 1052 O O . ARG A 1 147 ? -13.467 -14.771 13.128 1.00 75.06 147 ARG A O 1
ATOM 1059 N N . VAL A 1 148 ? -12.222 -16.078 11.789 1.00 61.09 148 VAL A N 1
ATOM 1060 C CA . VAL A 1 148 ? -12.427 -17.329 12.545 1.00 61.09 148 VAL A CA 1
ATOM 1061 C C . VAL A 1 148 ? -11.559 -17.387 13.809 1.00 61.09 148 VAL A C 1
ATOM 1063 O O . VAL A 1 148 ? -11.959 -17.992 14.799 1.00 61.09 148 VAL A O 1
ATOM 1066 N N . GLY A 1 149 ? -10.402 -16.719 13.815 1.00 59.06 149 GLY A N 1
ATOM 1067 C CA . GLY A 1 149 ? -9.431 -16.772 14.912 1.00 59.06 149 GLY A CA 1
ATOM 1068 C C . GLY A 1 149 ? -9.812 -16.059 16.216 1.00 59.06 149 GLY A C 1
ATOM 1069 O O . GLY A 1 149 ? -9.026 -16.117 17.155 1.00 59.06 149 GLY A O 1
ATOM 1070 N N . GLY A 1 150 ? -10.974 -15.397 16.308 1.00 51.00 150 GLY A N 1
ATOM 1071 C CA . GLY A 1 150 ? -11.317 -14.569 17.471 1.00 51.00 150 GLY A CA 1
ATOM 1072 C C . GLY A 1 150 ? -10.364 -13.377 17.568 1.00 51.00 150 GLY A C 1
ATOM 1073 O O . GLY A 1 150 ? -9.401 -13.399 18.328 1.00 51.00 150 GLY A O 1
ATOM 1074 N N . GLY A 1 151 ? -10.611 -12.373 16.723 1.00 46.66 151 GLY A N 1
ATOM 1075 C CA . GLY A 1 151 ? -9.686 -11.283 16.422 1.00 46.66 151 GLY A CA 1
ATOM 1076 C C . GLY A 1 151 ? -9.021 -10.634 17.636 1.00 46.66 151 GLY A C 1
ATOM 1077 O O . GLY A 1 151 ? -9.635 -10.403 18.681 1.00 46.66 151 GLY A O 1
ATOM 1078 N N . TRP A 1 152 ? -7.754 -10.265 17.442 1.00 48.06 152 TRP A N 1
ATOM 1079 C CA . TRP A 1 152 ? -7.139 -9.211 18.238 1.00 48.06 152 TRP A CA 1
ATOM 1080 C C . TRP A 1 152 ? -8.100 -8.012 18.234 1.00 48.06 152 TRP A C 1
ATOM 1082 O O . TRP A 1 152 ? -8.611 -7.671 17.162 1.00 48.06 152 TRP A O 1
ATOM 1092 N N . PRO A 1 153 ? -8.421 -7.406 19.392 1.00 49.53 153 PRO A N 1
ATOM 1093 C CA . PRO A 1 153 ? -9.350 -6.287 19.412 1.00 49.53 153 PRO A CA 1
ATOM 1094 C C . PRO A 1 153 ? -8.848 -5.216 18.434 1.00 49.53 153 PRO A C 1
ATOM 1096 O O . PRO A 1 153 ? -7.640 -4.951 18.426 1.00 49.53 153 PRO A O 1
ATOM 1099 N N . PRO A 1 154 ? -9.731 -4.620 17.608 1.00 52.28 154 PRO A N 1
ATOM 1100 C CA . PRO A 1 154 ? -9.318 -3.589 16.667 1.00 52.28 154 PRO A CA 1
ATOM 1101 C C . PRO A 1 154 ? -8.552 -2.510 17.425 1.00 52.28 154 PRO A C 1
ATOM 1103 O O . PRO A 1 154 ? -8.888 -2.201 18.578 1.00 52.28 154 PRO A O 1
ATOM 1106 N N . ALA A 1 155 ? -7.519 -1.964 16.786 1.00 54.28 155 ALA A N 1
ATOM 1107 C CA . ALA A 1 155 ? -6.775 -0.834 17.310 1.00 54.28 155 ALA A CA 1
ATOM 1108 C C . ALA A 1 155 ? -7.768 0.269 17.684 1.00 54.28 155 ALA A C 1
ATOM 1110 O O . ALA A 1 155 ? -8.406 0.882 16.830 1.00 54.28 155 ALA A O 1
ATOM 1111 N N . ARG A 1 156 ? -7.993 0.450 18.989 1.00 49.69 156 ARG A N 1
ATOM 1112 C CA . ARG A 1 156 ? -8.938 1.451 19.473 1.00 49.69 156 ARG A CA 1
ATOM 1113 C C . ARG A 1 156 ? -8.318 2.818 19.210 1.00 49.69 156 ARG A C 1
ATOM 1115 O O . ARG A 1 156 ? -7.242 3.072 19.759 1.00 49.69 156 ARG A O 1
ATOM 1122 N N . PRO A 1 157 ? -8.984 3.718 18.472 1.00 41.53 157 PRO A N 1
ATOM 1123 C CA . PRO A 1 157 ? -8.493 5.078 18.345 1.00 41.53 157 PRO A CA 1
ATOM 1124 C C . PRO A 1 157 ? -8.486 5.714 19.746 1.00 41.53 157 PRO A C 1
ATOM 1126 O O . PRO A 1 157 ? -9.525 5.822 20.398 1.00 41.53 157 PRO A O 1
ATOM 1129 N N . GLY A 1 158 ? -7.301 6.078 20.247 1.00 50.94 158 GLY A N 1
ATOM 1130 C CA . GLY A 1 158 ? -7.153 6.899 21.458 1.00 50.94 158 GLY A CA 1
ATOM 1131 C C . GLY A 1 158 ? -6.982 6.181 22.805 1.00 50.94 158 GLY A C 1
ATOM 1132 O O . GLY A 1 158 ? -7.185 6.799 23.852 1.00 50.94 158 GLY A O 1
ATOM 1133 N N . GLY A 1 159 ? -6.570 4.912 22.841 1.00 38.19 159 GLY A N 1
ATOM 1134 C CA . GLY A 1 159 ? -6.156 4.274 24.094 1.00 38.19 159 GLY A CA 1
ATOM 1135 C C . GLY A 1 159 ? -4.802 4.797 24.579 1.00 38.19 159 GLY A C 1
ATOM 1136 O O . GLY A 1 159 ? -3.776 4.210 24.256 1.00 38.19 159 GLY A O 1
ATOM 1137 N N . ARG A 1 160 ? -4.775 5.880 25.372 1.00 43.22 160 ARG A N 1
ATOM 1138 C CA . ARG A 1 160 ? -3.572 6.312 26.110 1.00 43.22 160 ARG A CA 1
ATOM 1139 C C . ARG A 1 160 ? -2.952 5.077 26.776 1.00 43.22 160 ARG A C 1
ATOM 1141 O O . ARG A 1 160 ? -3.616 4.452 27.605 1.00 43.22 160 ARG A O 1
ATOM 1148 N N . ALA A 1 161 ? -1.711 4.739 26.409 1.00 45.16 161 ALA A N 1
ATOM 1149 C CA . ALA A 1 161 ? -0.952 3.663 27.042 1.00 45.16 161 ALA A CA 1
ATOM 1150 C C . ALA A 1 161 ? -1.133 3.761 28.565 1.00 45.16 161 ALA A C 1
ATOM 1152 O O . ALA A 1 161 ? -1.065 4.885 29.086 1.00 45.16 161 ALA A O 1
ATOM 1153 N N . PRO A 1 162 ? -1.413 2.658 29.292 1.00 40.06 162 PRO A N 1
ATOM 1154 C CA . PRO A 1 162 ? -1.553 2.731 30.736 1.00 40.06 162 PRO A CA 1
ATOM 1155 C C . PRO A 1 162 ? -0.272 3.359 31.259 1.00 40.06 162 PRO A C 1
ATOM 1157 O O . PRO A 1 162 ? 0.807 2.786 31.102 1.00 40.06 162 PRO A O 1
ATOM 1160 N N . ALA A 1 163 ? -0.397 4.582 31.790 1.00 49.22 163 ALA A N 1
ATOM 1161 C CA . ALA A 1 163 ? 0.724 5.329 32.323 1.00 49.22 163 ALA A CA 1
ATOM 1162 C C . ALA A 1 163 ? 1.468 4.361 33.228 1.00 49.22 163 ALA A C 1
ATOM 1164 O O . ALA A 1 163 ? 0.866 3.835 34.170 1.00 49.22 163 ALA A O 1
ATOM 1165 N N . SER A 1 164 ? 2.723 4.059 32.885 1.00 48.38 164 SER A N 1
ATOM 1166 C CA . SER A 1 164 ? 3.568 3.213 33.707 1.00 48.38 164 SER A CA 1
ATOM 1167 C C . SER A 1 164 ? 3.501 3.821 35.097 1.00 48.38 164 SER A C 1
ATOM 1169 O O . SER A 1 164 ? 4.041 4.908 35.322 1.00 48.38 164 SER A O 1
ATOM 1171 N N . ARG A 1 165 ? 2.745 3.192 36.006 1.00 42.47 165 ARG A N 1
ATOM 1172 C CA . ARG A 1 165 ? 2.742 3.578 37.408 1.00 42.47 165 ARG A CA 1
ATOM 1173 C C . ARG A 1 165 ? 4.192 3.434 37.794 1.00 42.47 165 ARG A C 1
ATOM 1175 O O . ARG A 1 165 ? 4.685 2.310 37.885 1.00 42.47 165 ARG A O 1
ATOM 1182 N N . SER A 1 166 ? 4.882 4.561 37.939 1.00 48.59 166 SER A N 1
ATOM 1183 C CA . SER A 1 166 ? 6.205 4.576 38.515 1.00 48.59 166 SER A CA 1
ATOM 1184 C C . SER A 1 166 ? 6.025 3.942 39.884 1.00 48.59 166 SER A C 1
ATOM 1186 O O . SER A 1 166 ? 5.462 4.520 40.816 1.00 48.59 166 SER A O 1
ATOM 1188 N N . ARG A 1 167 ? 6.409 2.669 39.989 1.00 47.72 167 ARG A N 1
ATOM 1189 C CA . ARG A 1 167 ? 6.665 2.067 41.283 1.00 47.72 167 ARG A CA 1
ATOM 1190 C C . ARG A 1 167 ? 7.748 2.956 41.862 1.00 47.72 167 ARG A C 1
ATOM 1192 O O . ARG A 1 167 ? 8.888 2.897 41.415 1.00 47.72 167 ARG A O 1
ATOM 1199 N N . ARG A 1 168 ? 7.368 3.829 42.801 1.00 47.59 168 ARG A N 1
ATOM 1200 C CA . ARG A 1 168 ? 8.316 4.470 43.707 1.00 47.59 168 ARG A CA 1
ATOM 1201 C C . ARG A 1 168 ? 9.166 3.340 44.265 1.00 47.59 168 ARG A C 1
ATOM 1203 O O . ARG A 1 168 ? 8.677 2.529 45.051 1.00 47.59 168 ARG A O 1
ATOM 1210 N N . ALA A 1 169 ? 10.399 3.252 43.783 1.00 41.94 169 ALA A N 1
ATOM 1211 C CA . ALA A 1 169 ? 11.383 2.346 44.323 1.00 41.94 169 ALA A CA 1
ATOM 1212 C C . ALA A 1 169 ? 11.582 2.745 45.788 1.00 41.94 169 ALA A C 1
ATOM 1214 O O . ALA A 1 169 ? 12.043 3.844 46.095 1.00 41.94 169 ALA A O 1
ATOM 1215 N N . ARG A 1 170 ? 11.151 1.867 46.694 1.00 35.34 170 ARG A N 1
ATOM 1216 C CA . ARG A 1 170 ? 11.620 1.877 48.077 1.00 35.34 170 ARG A CA 1
ATOM 1217 C C . ARG A 1 170 ? 13.066 1.376 48.043 1.00 35.34 170 ARG A C 1
ATOM 1219 O O . ARG A 1 170 ? 13.324 0.399 47.340 1.00 35.34 170 ARG A O 1
ATOM 1226 N N . PRO A 1 171 ? 14.005 2.015 48.750 1.00 37.59 171 PRO A N 1
ATOM 1227 C CA . PRO A 1 171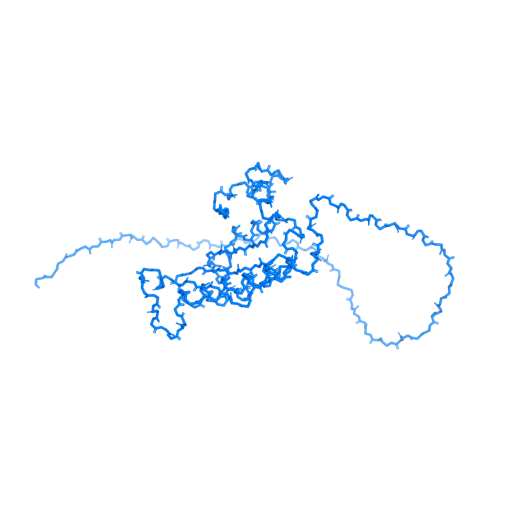 ? 15.387 1.580 48.726 1.00 37.59 171 PRO A CA 1
ATOM 1228 C C . PRO A 1 171 ? 15.521 0.320 49.583 1.00 37.59 171 PRO A C 1
ATOM 1230 O O . PRO A 1 171 ? 15.318 0.361 50.794 1.00 37.59 171 PRO A O 1
ATOM 1233 N N . SER A 1 172 ? 15.883 -0.797 48.963 1.00 39.38 172 SER A N 1
ATOM 1234 C CA . SER A 1 172 ? 16.456 -1.940 49.670 1.00 39.38 172 SER A CA 1
ATOM 1235 C C . SER A 1 172 ? 17.767 -2.320 48.999 1.00 39.38 172 SER A C 1
ATOM 1237 O O . SER A 1 172 ? 17.799 -2.958 47.953 1.00 39.38 172 SER A O 1
ATOM 1239 N N . ALA A 1 173 ? 18.827 -1.782 49.593 1.00 38.25 173 ALA A N 1
ATOM 1240 C CA . ALA A 1 173 ? 20.052 -2.467 49.962 1.00 38.25 173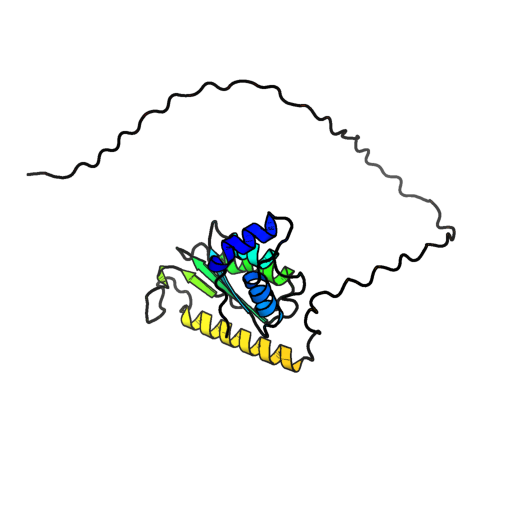 ALA A CA 1
ATOM 1241 C C . ALA A 1 173 ? 20.467 -3.725 49.169 1.00 38.25 173 ALA A C 1
ATOM 1243 O O . ALA A 1 173 ? 19.797 -4.752 49.195 1.00 38.25 173 ALA A O 1
ATOM 1244 N N . ILE A 1 174 ? 21.710 -3.632 48.682 1.00 42.22 174 ILE A N 1
ATOM 1245 C CA . ILE A 1 174 ? 22.704 -4.709 48.585 1.00 42.22 174 ILE A CA 1
ATOM 1246 C C . ILE A 1 174 ? 22.565 -5.640 47.371 1.00 42.22 174 ILE A C 1
ATOM 1248 O O . ILE A 1 174 ? 21.853 -6.634 47.385 1.00 42.22 174 ILE A O 1
ATOM 1252 N N . CYS A 1 175 ? 23.417 -5.395 46.373 1.00 29.50 175 CYS A N 1
ATOM 1253 C CA . CYS A 1 175 ? 24.307 -6.449 45.895 1.00 29.50 175 CYS A CA 1
ATOM 1254 C C . CYS A 1 175 ? 25.654 -5.829 45.505 1.00 29.50 175 CYS A C 1
ATOM 1256 O O . CYS A 1 175 ? 25.731 -4.789 44.850 1.00 29.50 175 CYS A O 1
ATOM 1258 N N . SER A 1 176 ? 26.704 -6.420 46.055 1.00 40.31 176 SER A N 1
ATOM 1259 C CA . SER A 1 176 ? 28.056 -5.902 46.199 1.00 40.31 176 SER A CA 1
ATOM 1260 C C . SER A 1 176 ? 28.851 -5.839 44.899 1.00 40.31 176 SER A C 1
ATOM 1262 O O . SER A 1 176 ? 28.715 -6.680 44.015 1.00 40.31 176 SER A O 1
ATOM 1264 N N . ARG A 1 177 ? 29.780 -4.878 44.869 1.00 39.44 177 ARG A N 1
ATOM 1265 C CA . ARG A 1 177 ? 30.959 -4.877 44.001 1.00 39.44 177 ARG A CA 1
ATOM 1266 C C . ARG A 1 177 ? 31.738 -6.177 44.183 1.00 39.44 177 ARG A C 1
ATOM 1268 O O . ARG A 1 177 ? 32.229 -6.423 45.279 1.00 39.44 177 ARG A O 1
ATOM 1275 N N . SER A 1 178 ? 31.997 -6.876 43.091 1.00 39.66 178 SER A N 1
ATOM 1276 C CA . SER A 1 178 ? 33.335 -7.398 42.829 1.00 39.66 178 SER A CA 1
ATOM 1277 C C . SER A 1 178 ? 33.491 -7.752 41.355 1.00 39.66 178 SER A C 1
ATOM 1279 O O . SER A 1 178 ? 32.651 -8.408 40.752 1.00 39.66 178 SER A O 1
ATOM 1281 N N . THR A 1 179 ? 34.636 -7.321 40.823 1.00 43.03 179 THR A N 1
ATOM 1282 C CA . THR A 1 179 ? 35.328 -7.878 39.654 1.00 43.03 179 THR A CA 1
ATOM 1283 C C . THR A 1 179 ? 34.578 -7.862 38.327 1.00 43.03 179 THR A C 1
ATOM 1285 O O . THR A 1 179 ? 33.903 -8.815 37.979 1.00 43.03 179 THR A O 1
ATOM 1288 N N . TRP A 1 180 ? 34.849 -6.827 37.531 1.00 28.44 180 TRP A N 1
ATOM 1289 C CA . TRP A 1 180 ? 35.350 -6.993 36.161 1.00 28.44 180 TRP A CA 1
ATOM 1290 C C . TRP A 1 180 ? 36.272 -5.812 35.850 1.00 28.44 180 TRP A C 1
ATOM 1292 O O . TRP A 1 180 ? 35.878 -4.754 35.368 1.00 28.44 180 TRP A O 1
ATOM 1302 N N . SER A 1 181 ? 37.529 -5.989 36.241 1.00 33.88 181 SER A N 1
ATOM 1303 C CA . SER A 1 181 ? 38.673 -5.204 35.799 1.00 33.88 181 SER A CA 1
ATOM 1304 C C . SER A 1 181 ? 39.266 -5.893 34.575 1.00 33.88 181 SER A C 1
ATOM 1306 O O . SER A 1 181 ? 39.845 -6.966 34.719 1.00 33.88 181 SER A O 1
ATOM 1308 N N . SER A 1 182 ? 39.082 -5.291 33.401 1.00 39.94 182 SER A N 1
ATOM 1309 C CA . SER A 1 182 ? 39.876 -5.401 32.160 1.00 39.94 182 SER A CA 1
ATOM 1310 C C . SER A 1 182 ? 39.137 -4.515 31.150 1.00 39.94 182 SER A C 1
ATOM 1312 O O . SER A 1 182 ? 38.089 -4.885 30.648 1.00 39.94 182 SER A O 1
ATOM 1314 N N . GLY A 1 183 ? 39.464 -3.234 31.020 1.00 39.81 183 GLY A N 1
ATOM 1315 C CA . GLY A 1 183 ? 40.690 -2.802 30.369 1.00 39.81 183 GLY A CA 1
ATOM 1316 C C . GLY A 1 183 ? 40.370 -2.522 28.903 1.00 39.81 183 GLY A C 1
ATOM 1317 O O . GLY A 1 183 ? 40.546 -3.404 28.084 1.00 39.81 183 GLY A O 1
ATOM 1318 N N . ILE A 1 184 ? 39.863 -1.321 28.615 1.00 42.34 184 ILE A N 1
ATOM 1319 C CA . ILE A 1 184 ? 40.044 -0.558 27.370 1.00 42.34 184 ILE A CA 1
ATOM 1320 C C . ILE A 1 184 ? 39.735 0.892 27.753 1.00 42.34 184 ILE A C 1
ATOM 1322 O O . ILE A 1 184 ? 38.625 1.243 28.152 1.00 42.34 184 ILE A O 1
ATOM 1326 N N . GLN A 1 185 ? 40.767 1.721 27.698 1.00 42.41 185 GLN A N 1
ATOM 1327 C CA . GLN A 1 185 ? 40.694 3.150 27.932 1.00 42.41 185 GLN A CA 1
ATOM 1328 C C . GLN A 1 185 ? 40.298 3.822 26.615 1.00 42.41 185 GLN A C 1
ATOM 1330 O O . GLN A 1 185 ? 41.087 3.849 25.675 1.00 42.41 185 GLN A O 1
ATOM 1335 N N . ALA A 1 186 ? 39.069 4.331 26.530 1.00 42.03 186 ALA A N 1
ATOM 1336 C CA . ALA A 1 186 ? 38.637 5.184 25.427 1.00 42.03 186 ALA A CA 1
ATOM 1337 C C . ALA A 1 186 ? 38.796 6.658 25.848 1.00 42.03 186 ALA A C 1
ATOM 1339 O O . ALA A 1 186 ? 38.255 7.041 26.890 1.00 42.03 186 ALA A O 1
ATOM 1340 N N . PRO A 1 187 ? 39.544 7.492 25.104 1.00 44.25 187 PRO A N 1
ATOM 1341 C CA . PRO A 1 187 ? 39.664 8.909 25.418 1.00 44.25 187 PRO A CA 1
ATOM 1342 C C . PRO A 1 187 ? 38.360 9.655 25.115 1.00 44.25 187 PRO A C 1
ATOM 1344 O O . PRO A 1 187 ? 37.660 9.376 24.141 1.00 44.25 187 PRO A O 1
ATOM 1347 N N . ALA A 1 188 ? 38.055 10.627 25.973 1.00 36.94 188 ALA A N 1
ATOM 1348 C CA . ALA A 1 188 ? 36.921 11.526 25.847 1.00 36.94 188 ALA A CA 1
ATOM 1349 C C . ALA A 1 188 ? 37.035 12.368 24.565 1.00 36.94 188 ALA A C 1
ATOM 1351 O O . ALA A 1 188 ? 37.954 13.172 24.421 1.00 36.94 188 ALA A O 1
ATOM 1352 N N . ILE A 1 189 ? 36.080 12.202 23.650 1.00 38.34 189 ILE A N 1
ATOM 1353 C CA . ILE A 1 189 ? 35.861 13.129 22.541 1.00 38.34 189 ILE A CA 1
ATOM 1354 C C . ILE A 1 189 ? 34.886 14.194 23.042 1.00 38.34 189 ILE A C 1
ATOM 1356 O O . ILE A 1 189 ? 33.688 13.957 23.180 1.00 38.34 189 ILE A O 1
ATOM 1360 N N . THR A 1 190 ? 35.416 15.373 23.343 1.00 41.91 190 THR A N 1
ATOM 1361 C CA . THR A 1 190 ? 34.651 16.610 23.510 1.00 41.91 190 THR A CA 1
ATOM 1362 C C . THR A 1 190 ? 34.137 17.060 22.139 1.00 41.91 190 THR A C 1
ATOM 1364 O O . THR A 1 190 ? 34.944 17.198 21.217 1.00 41.91 190 THR A O 1
ATOM 1367 N N . PRO A 1 191 ? 32.838 17.351 21.952 1.00 39.03 191 PRO A N 1
ATOM 1368 C CA . PRO A 1 191 ? 32.390 18.015 20.739 1.00 39.03 191 PRO A CA 1
ATOM 1369 C C . PRO A 1 191 ? 32.760 19.503 20.820 1.00 39.03 191 PRO A C 1
ATOM 1371 O O . PRO A 1 191 ? 32.056 20.313 21.419 1.00 39.03 191 PRO A O 1
ATOM 1374 N N . GLY A 1 192 ? 33.904 19.855 20.232 1.00 34.38 192 GLY A N 1
ATOM 1375 C CA . GLY A 1 192 ? 34.273 21.233 19.924 1.00 34.38 192 GLY A CA 1
ATOM 1376 C C . GLY A 1 192 ? 33.520 21.705 18.682 1.00 34.38 192 GLY A C 1
ATOM 1377 O O . GLY A 1 192 ? 33.741 21.201 17.584 1.00 34.38 192 GLY A O 1
ATOM 1378 N N . PHE A 1 193 ? 32.620 22.669 18.863 1.00 33.97 193 PHE A N 1
ATOM 1379 C CA . PHE A 1 193 ? 31.929 23.362 17.781 1.00 33.97 193 PHE A CA 1
ATOM 1380 C C . PHE A 1 193 ? 32.886 24.405 17.182 1.00 33.97 193 PHE A C 1
ATOM 1382 O O . PHE A 1 193 ? 33.167 25.426 17.807 1.00 33.97 193 PHE A O 1
ATOM 1389 N N . VAL A 1 194 ? 33.420 24.133 15.990 1.00 36.19 194 VAL A N 1
ATOM 1390 C CA . VAL A 1 194 ? 34.209 25.087 15.195 1.00 36.19 194 VAL A CA 1
ATOM 1391 C C . VAL A 1 194 ? 33.365 25.524 14.002 1.00 36.19 194 VAL A C 1
ATOM 1393 O O . VAL A 1 194 ? 33.064 24.725 13.118 1.00 36.19 194 VAL A O 1
ATOM 1396 N N . SER A 1 195 ? 32.993 26.803 13.978 1.00 37.09 195 SER A N 1
ATOM 1397 C CA . SER A 1 195 ? 32.427 27.468 12.802 1.00 37.09 195 SER A CA 1
ATOM 1398 C C . SER A 1 195 ? 33.492 27.597 11.706 1.00 37.09 195 SER A C 1
ATOM 1400 O O . SER A 1 195 ? 34.545 28.179 11.976 1.00 37.09 195 SER A O 1
ATOM 1402 N N . PRO A 1 196 ? 33.247 27.160 10.459 1.00 39.78 196 PRO A N 1
ATOM 1403 C CA . PRO A 1 196 ? 34.098 27.530 9.341 1.00 39.78 196 PRO A CA 1
ATOM 1404 C C . PRO A 1 196 ? 33.672 28.896 8.796 1.00 39.78 196 PRO A C 1
ATOM 1406 O O . PRO A 1 196 ? 32.536 29.097 8.362 1.00 39.78 196 PRO A O 1
ATOM 1409 N N . GLY A 1 197 ? 34.619 29.832 8.829 1.00 33.38 197 GLY A N 1
ATOM 1410 C CA . GLY A 1 197 ? 34.536 31.127 8.173 1.00 33.38 197 GLY A CA 1
ATOM 1411 C C . GLY A 1 197 ? 34.450 31.012 6.650 1.00 33.38 197 GLY A C 1
ATOM 1412 O O . GLY A 1 197 ? 34.914 30.055 6.030 1.00 33.38 197 GLY A O 1
ATOM 1413 N N . ALA A 1 198 ? 33.827 32.031 6.070 1.00 37.19 198 ALA A N 1
ATOM 1414 C CA . ALA A 1 198 ? 33.605 32.206 4.649 1.00 37.19 198 ALA A CA 1
ATOM 1415 C C . ALA A 1 198 ? 34.913 32.211 3.839 1.00 37.19 198 ALA A C 1
ATOM 1417 O O . ALA A 1 198 ? 35.812 33.008 4.098 1.00 37.19 198 ALA A O 1
ATOM 1418 N N . ALA A 1 199 ? 34.965 31.391 2.789 1.00 35.56 199 ALA A N 1
ATOM 1419 C CA . ALA A 1 199 ? 35.921 31.529 1.698 1.00 35.56 199 ALA A CA 1
ATOM 1420 C C . ALA A 1 199 ? 35.164 31.466 0.364 1.00 35.56 199 ALA A C 1
ATOM 1422 O O . ALA A 1 199 ? 34.489 30.488 0.043 1.00 35.56 199 ALA A O 1
ATOM 1423 N N . ALA A 1 200 ? 35.236 32.569 -0.378 1.00 36.56 200 ALA A N 1
ATOM 1424 C CA . ALA A 1 200 ? 34.568 32.783 -1.650 1.00 36.56 200 ALA A CA 1
ATOM 1425 C C . ALA A 1 200 ? 35.143 31.876 -2.752 1.00 36.56 200 ALA A C 1
ATOM 1427 O O . ALA A 1 200 ? 36.347 31.868 -3.003 1.00 36.56 200 ALA A O 1
ATOM 1428 N N . VAL A 1 201 ? 34.264 31.155 -3.451 1.00 42.41 201 VAL A N 1
ATOM 1429 C CA . VAL A 1 201 ? 34.595 30.351 -4.637 1.00 42.41 201 VAL A CA 1
ATOM 1430 C C . VAL A 1 201 ? 34.276 31.165 -5.902 1.00 42.41 201 VAL A C 1
ATOM 1432 O O . VAL A 1 201 ? 33.167 31.696 -6.017 1.00 42.41 201 VAL A O 1
ATOM 1435 N N . PRO A 1 202 ? 35.199 31.284 -6.876 1.00 39.28 202 PRO A N 1
ATOM 1436 C CA . PRO A 1 202 ? 34.979 32.086 -8.074 1.00 39.28 202 PRO A CA 1
ATOM 1437 C C . PRO A 1 202 ? 33.974 31.430 -9.034 1.00 39.28 202 PRO A C 1
ATOM 1439 O O . PRO A 1 202 ? 34.104 30.270 -9.431 1.00 39.28 202 PRO A O 1
ATOM 1442 N N . ARG A 1 203 ? 32.971 32.217 -9.448 1.00 41.34 203 ARG A N 1
ATOM 1443 C CA . ARG A 1 203 ? 31.953 31.865 -10.448 1.00 41.34 203 ARG A CA 1
ATOM 1444 C C . ARG A 1 203 ? 32.603 31.566 -11.806 1.00 41.34 203 ARG A C 1
ATOM 1446 O O . ARG A 1 203 ? 32.997 32.483 -12.525 1.00 41.34 203 ARG A O 1
ATOM 1453 N N . ARG A 1 204 ? 32.644 30.290 -12.205 1.00 42.59 204 ARG A N 1
ATOM 1454 C CA . ARG A 1 204 ? 32.884 29.909 -13.605 1.00 42.59 204 ARG A CA 1
ATOM 1455 C C . ARG A 1 204 ? 31.684 30.320 -14.459 1.00 42.59 204 ARG A C 1
ATOM 1457 O O . ARG A 1 204 ? 30.533 30.032 -14.138 1.00 42.59 204 ARG A O 1
ATOM 1464 N N . ARG A 1 205 ? 31.998 31.043 -15.535 1.00 41.28 205 ARG A N 1
ATOM 1465 C CA . ARG A 1 205 ? 31.077 31.582 -16.538 1.00 41.28 205 ARG A CA 1
ATOM 1466 C C . ARG A 1 205 ? 30.149 30.490 -17.076 1.00 41.28 205 ARG A C 1
ATOM 1468 O O . ARG A 1 205 ? 30.617 29.470 -17.574 1.00 41.28 205 ARG A O 1
ATOM 1475 N N . ARG A 1 206 ? 28.840 30.757 -17.025 1.00 41.66 206 ARG A N 1
ATOM 1476 C CA . ARG A 1 206 ? 27.820 30.056 -17.813 1.00 41.66 206 ARG A CA 1
ATOM 1477 C C . ARG A 1 206 ? 28.184 30.189 -19.293 1.00 41.66 206 ARG A C 1
ATOM 1479 O O . ARG A 1 206 ? 28.111 31.287 -19.840 1.00 41.66 206 ARG A O 1
ATOM 1486 N N . GLN A 1 207 ? 28.573 29.087 -19.925 1.00 46.12 207 GLN A N 1
ATOM 1487 C CA . GLN A 1 207 ? 28.462 28.960 -21.373 1.00 46.12 207 GLN A CA 1
ATOM 1488 C C . GLN A 1 207 ? 26.973 28.876 -21.706 1.00 46.12 207 GLN A C 1
ATOM 1490 O O . GLN A 1 207 ? 26.258 28.000 -21.221 1.00 46.12 207 GLN A O 1
ATOM 1495 N N . ALA A 1 208 ? 26.512 29.852 -22.481 1.00 37.22 208 ALA A N 1
ATOM 1496 C CA . ALA A 1 208 ? 25.204 29.849 -23.100 1.00 37.22 208 ALA A CA 1
ATOM 1497 C C . ALA A 1 208 ? 25.101 28.637 -24.037 1.00 37.22 208 ALA A C 1
ATOM 1499 O O . ALA A 1 208 ? 25.926 28.479 -24.933 1.00 37.22 208 ALA A O 1
ATOM 1500 N N . GLN A 1 209 ? 24.095 27.791 -23.826 1.00 45.75 209 GLN A N 1
ATOM 1501 C CA . GLN A 1 209 ? 23.614 26.873 -24.851 1.00 45.75 209 GLN A CA 1
ATOM 1502 C C . GLN A 1 209 ? 22.532 27.613 -25.647 1.00 45.75 209 GLN A C 1
ATOM 1504 O O . GLN A 1 209 ? 21.483 27.919 -25.077 1.00 45.75 209 GLN A O 1
ATOM 1509 N N . PRO A 1 210 ? 22.753 27.954 -26.926 1.00 44.50 210 PRO A N 1
ATOM 1510 C CA . PRO A 1 210 ? 21.671 28.403 -27.779 1.00 44.50 210 PRO A CA 1
ATOM 1511 C C . PRO A 1 210 ? 20.868 27.199 -28.277 1.00 44.50 210 PRO A C 1
ATOM 1513 O O . PRO A 1 210 ? 21.389 26.275 -28.901 1.00 44.50 210 PRO A O 1
ATOM 1516 N N . HIS A 1 211 ? 19.570 27.256 -27.998 1.00 31.98 211 HIS A N 1
ATOM 1517 C CA . HIS A 1 211 ? 18.529 26.517 -28.691 1.00 31.98 211 HIS A CA 1
ATOM 1518 C C . HIS A 1 211 ? 18.669 26.707 -30.210 1.00 31.98 211 HIS A C 1
ATOM 1520 O O . HIS A 1 211 ? 18.649 27.840 -30.687 1.00 31.98 211 HIS A O 1
ATOM 1526 N N . ALA A 1 212 ? 18.754 25.616 -30.972 1.00 34.28 212 ALA A N 1
ATOM 1527 C CA . ALA A 1 212 ? 18.521 25.641 -32.413 1.00 34.28 212 ALA A CA 1
ATOM 1528 C C . ALA A 1 212 ? 17.983 24.285 -32.893 1.00 34.28 212 ALA A C 1
ATOM 1530 O O . ALA A 1 212 ? 18.717 23.324 -33.104 1.00 34.28 212 ALA A O 1
ATOM 1531 N N . VAL A 1 213 ? 16.663 24.244 -33.066 1.00 31.25 213 VAL A N 1
ATOM 1532 C CA . VAL A 1 213 ? 15.944 23.305 -33.931 1.00 31.25 213 VAL A CA 1
ATOM 1533 C C . VAL A 1 213 ? 16.209 23.733 -35.377 1.00 31.25 213 VAL A C 1
ATOM 1535 O O . VAL A 1 213 ? 15.979 24.894 -35.711 1.00 31.25 213 VAL A O 1
ATOM 1538 N N . ARG A 1 214 ? 16.664 22.825 -36.251 1.00 28.23 214 ARG A N 1
ATOM 1539 C CA . ARG A 1 214 ? 16.706 23.072 -37.702 1.00 28.23 214 ARG A CA 1
ATOM 1540 C C . ARG A 1 214 ? 16.164 21.873 -38.475 1.00 28.23 214 ARG A C 1
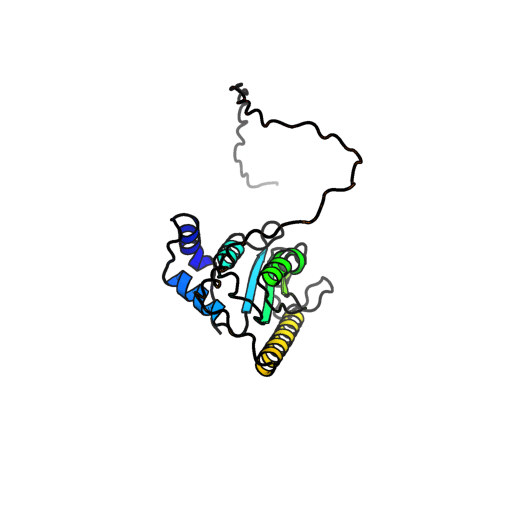ATOM 1542 O O . ARG A 1 214 ? 16.654 20.756 -38.348 1.00 28.23 214 ARG A O 1
ATOM 1549 N N . ALA A 1 215 ? 15.124 22.148 -39.254 1.00 30.52 215 ALA A N 1
ATOM 1550 C CA . ALA A 1 215 ? 14.491 21.261 -40.218 1.00 30.52 215 ALA A CA 1
ATOM 1551 C C . ALA A 1 215 ? 15.245 21.259 -41.565 1.00 30.52 215 ALA A C 1
ATOM 1553 O O . ALA A 1 215 ? 15.823 22.290 -41.893 1.00 30.52 215 ALA A O 1
ATOM 1554 N N . ARG A 1 216 ? 15.147 20.120 -42.289 1.00 33.28 216 ARG A N 1
ATOM 1555 C CA . ARG A 1 216 ? 15.175 19.857 -43.762 1.00 33.28 216 ARG A CA 1
ATOM 1556 C C . ARG A 1 216 ? 16.198 20.640 -44.623 1.00 33.28 216 ARG A C 1
ATOM 1558 O O . ARG A 1 216 ? 16.348 21.838 -44.480 1.00 33.28 216 ARG A O 1
ATOM 1565 N N . THR A 1 217 ? 16.951 20.053 -45.551 1.00 37.69 217 THR A N 1
ATOM 1566 C CA . THR A 1 217 ? 16.598 19.243 -46.739 1.00 37.69 217 THR A CA 1
ATOM 1567 C C . THR A 1 217 ? 17.894 18.653 -47.323 1.00 37.69 217 THR A C 1
ATOM 1569 O O . THR A 1 217 ? 18.920 19.330 -47.262 1.00 37.69 217 THR A O 1
ATOM 1572 N N . SER A 1 218 ? 17.837 17.492 -47.979 1.00 43.38 218 SER A N 1
ATOM 1573 C CA . SER A 1 218 ? 18.849 17.079 -48.971 1.00 43.38 218 SER A CA 1
ATOM 1574 C C . SER A 1 218 ? 18.179 16.946 -50.345 1.00 43.38 218 SER A C 1
ATOM 1576 O O . SER A 1 218 ? 16.998 16.585 -50.365 1.00 43.38 218 SER A O 1
ATOM 1578 N N . PRO A 1 219 ? 18.877 17.264 -51.451 1.00 56.59 219 PRO A N 1
ATOM 1579 C CA . PRO A 1 219 ? 18.461 16.871 -52.796 1.00 56.59 219 PRO A CA 1
ATOM 1580 C C . PRO A 1 219 ? 18.604 15.361 -53.022 1.00 56.59 219 PRO A C 1
ATOM 1582 O O . PRO A 1 219 ? 19.431 14.730 -52.319 1.00 56.59 219 PRO A O 1
#

Radius of gyration: 27.24 Å; Cα contacts (8 Å, |Δi|>4): 217; chains: 1; bounding box: 56×50×103 Å

Solvent-accessible surface area (backbone atoms only — not comparable to full-atom values): 14050 Å² total; per-residue (Å²): 139,85,84,82,64,65,77,81,42,48,64,48,51,52,40,26,78,68,56,86,57,52,70,40,74,69,54,52,50,52,47,50,53,53,52,69,41,77,56,47,78,50,70,36,51,53,47,95,70,22,58,31,68,67,57,51,55,53,61,72,67,46,62,77,46,43,38,50,73,25,27,26,40,47,35,34,36,33,83,48,69,91,48,54,61,22,47,68,73,42,48,43,58,54,41,51,72,33,40,28,43,64,44,89,52,64,39,65,42,28,47,81,60,66,81,48,97,64,53,71,52,95,77,84,57,80,27,59,64,58,48,48,51,49,30,52,50,50,42,51,52,44,42,53,51,46,67,73,65,66,60,77,78,73,64,62,90,82,70,75,70,80,73,77,74,76,73,77,79,73,91,75,81,90,83,79,91,76,86,87,89,80,89,79,90,77,80,87,81,76,91,78,89,75,84,82,76,91,76,92,79,84,83,77,78,82,77,84,79,80,89,77,90,81,80,89,85,80,135